Protein AF-A0AAZ3P5H6-F1 (afdb_monomer_lite)

pLDDT: mean 86.94, std 9.97, range [52.06, 97.81]

Structure (mmCIF, N/CA/C/O backbone):
data_AF-A0AAZ3P5H6-F1
#
_entry.id   AF-A0AAZ3P5H6-F1
#
loop_
_atom_site.group_PDB
_atom_site.id
_atom_site.type_symbol
_atom_site.label_atom_id
_atom_site.label_alt_id
_atom_site.label_comp_id
_atom_site.label_asym_id
_atom_site.label_entity_id
_atom_site.label_seq_id
_atom_site.pdbx_PDB_ins_code
_atom_site.Cartn_x
_atom_site.Cartn_y
_atom_site.Cartn_z
_atom_site.occupancy
_atom_site.B_iso_or_equiv
_atom_site.auth_seq_id
_atom_site.auth_comp_id
_atom_site.auth_asym_id
_atom_site.auth_atom_id
_atom_site.pdbx_PDB_model_num
ATOM 1 N N . MET A 1 1 ? -28.779 -3.023 26.273 1.00 69.50 1 MET A N 1
ATOM 2 C CA . MET A 1 1 ? -28.361 -1.625 26.002 1.00 69.50 1 MET A CA 1
ATOM 3 C C . MET A 1 1 ? -26.898 -1.540 25.544 1.00 69.50 1 MET A C 1
ATOM 5 O O . MET A 1 1 ? -26.676 -1.147 24.409 1.00 69.50 1 MET A O 1
ATOM 9 N N . ILE A 1 2 ? -25.929 -2.012 26.345 1.00 78.75 2 ILE A N 1
ATOM 10 C CA . ILE A 1 2 ? -24.472 -1.970 26.057 1.00 78.75 2 ILE A CA 1
ATOM 11 C C . ILE A 1 2 ? -24.095 -2.560 24.685 1.00 78.75 2 ILE A C 1
ATOM 13 O O . ILE A 1 2 ? -23.445 -1.906 23.873 1.00 78.75 2 ILE A O 1
ATOM 17 N N . THR A 1 3 ? -24.524 -3.792 24.402 1.00 79.69 3 THR A N 1
ATOM 18 C CA . THR A 1 3 ? -24.212 -4.507 23.150 1.00 79.69 3 THR A CA 1
ATOM 19 C C . THR A 1 3 ? -24.807 -3.825 21.925 1.00 79.69 3 THR A C 1
ATOM 21 O O . THR A 1 3 ? -24.159 -3.746 20.886 1.00 79.69 3 THR A O 1
ATOM 24 N N . ARG A 1 4 ? -26.020 -3.272 22.056 1.00 82.75 4 ARG A N 1
ATOM 25 C CA . ARG A 1 4 ? -26.697 -2.518 20.994 1.00 82.75 4 ARG A CA 1
ATOM 26 C C . ARG A 1 4 ? -25.933 -1.238 20.657 1.00 82.75 4 ARG A C 1
ATOM 28 O O . ARG A 1 4 ? -25.750 -0.948 19.478 1.00 82.75 4 ARG A O 1
ATOM 35 N N . THR A 1 5 ? -25.454 -0.511 21.668 1.00 83.44 5 THR A N 1
ATOM 36 C CA . THR A 1 5 ? -24.640 0.703 21.484 1.00 83.44 5 THR A CA 1
ATOM 37 C C . THR A 1 5 ? -23.324 0.381 20.785 1.00 83.44 5 THR A C 1
ATOM 39 O O . THR A 1 5 ? -23.019 0.984 19.761 1.00 83.44 5 THR A O 1
ATOM 42 N N . VAL A 1 6 ? -22.599 -0.638 21.256 1.00 84.06 6 VAL A N 1
ATOM 43 C CA . VAL A 1 6 ? -21.325 -1.065 20.652 1.00 84.06 6 VAL A CA 1
ATOM 44 C C . VAL A 1 6 ? -21.513 -1.648 19.248 1.00 84.06 6 VAL A C 1
ATOM 46 O O . VAL A 1 6 ? -20.676 -1.445 18.373 1.00 84.06 6 VAL A O 1
ATOM 49 N N . SER A 1 7 ? -22.625 -2.338 18.989 1.00 82.75 7 SER A N 1
ATOM 50 C CA . SER A 1 7 ? -22.943 -2.804 17.640 1.00 82.75 7 SER A CA 1
ATOM 51 C C . SER A 1 7 ? -23.225 -1.631 16.701 1.00 82.75 7 SER A C 1
ATOM 53 O O . SER A 1 7 ? -22.746 -1.646 15.573 1.00 82.75 7 SER A O 1
ATOM 55 N N . LYS A 1 8 ? -23.933 -0.580 17.134 1.00 84.94 8 LYS A N 1
ATOM 56 C CA . LYS A 1 8 ? -24.157 0.616 16.302 1.00 84.94 8 LYS A CA 1
ATOM 57 C C . LYS A 1 8 ? -22.868 1.414 16.085 1.00 84.94 8 LYS A C 1
ATOM 59 O O . LYS A 1 8 ? -22.542 1.741 14.947 1.00 84.94 8 LYS A O 1
ATOM 64 N N . ASN A 1 9 ? -22.116 1.674 17.153 1.00 85.62 9 ASN A N 1
ATOM 65 C CA . ASN A 1 9 ? -20.843 2.380 17.111 1.00 85.62 9 ASN A CA 1
ATOM 66 C C . ASN A 1 9 ? -19.735 1.537 17.774 1.00 85.62 9 ASN A C 1
ATOM 68 O O . ASN A 1 9 ? -19.530 1.600 18.986 1.00 85.62 9 ASN A O 1
ATOM 72 N N . PRO A 1 10 ? -18.954 0.770 16.997 1.00 87.06 10 PRO A N 1
ATOM 73 C CA . PRO A 1 10 ? -17.918 -0.102 17.552 1.00 87.06 10 PRO A CA 1
ATOM 74 C C . PRO A 1 10 ? -16.723 0.661 18.129 1.00 87.06 10 PRO A C 1
ATOM 76 O O . PRO A 1 10 ? -15.824 0.035 18.687 1.00 87.06 10 PRO A O 1
ATOM 79 N N . ARG A 1 11 ? -16.676 1.991 17.986 1.00 87.56 11 ARG A N 1
ATOM 80 C CA . ARG A 1 11 ? -15.601 2.850 18.504 1.00 87.56 11 ARG A CA 1
ATOM 81 C C . ARG A 1 11 ? -15.895 3.382 19.905 1.00 87.56 11 ARG A C 1
ATOM 83 O O . ARG A 1 11 ? -15.012 4.009 20.482 1.00 87.56 11 ARG A O 1
ATOM 90 N N . THR A 1 12 ? -17.089 3.121 20.441 1.00 86.75 12 THR A N 1
ATOM 91 C CA . THR A 1 12 ? -17.484 3.615 21.760 1.00 86.75 12 THR A CA 1
ATOM 92 C C . THR A 1 12 ? -16.529 3.115 22.842 1.00 86.75 12 THR A C 1
ATOM 94 O O . THR A 1 12 ? -16.204 1.920 22.929 1.00 86.75 12 THR A O 1
ATOM 97 N N . THR A 1 13 ? -16.048 4.039 23.668 1.00 86.25 13 THR A N 1
ATOM 98 C CA . THR A 1 13 ? -15.114 3.722 24.749 1.00 86.25 13 THR A CA 1
ATOM 99 C C . THR A 1 13 ? -15.842 3.124 25.953 1.00 86.25 13 THR A C 1
ATOM 101 O O . THR A 1 13 ? -17.053 3.253 26.115 1.00 86.25 13 THR A O 1
ATOM 104 N N . ARG A 1 14 ? -15.102 2.450 26.844 1.00 87.62 14 ARG A N 1
ATOM 105 C CA . ARG A 1 14 ? -15.697 1.958 28.100 1.00 87.62 14 ARG A CA 1
ATOM 106 C C . ARG A 1 14 ? -16.227 3.108 28.955 1.00 87.62 14 ARG A C 1
ATOM 108 O O . ARG A 1 14 ? -17.265 2.938 29.574 1.00 87.62 14 ARG A O 1
ATOM 115 N N . GLY A 1 15 ? -15.519 4.240 28.978 1.00 86.31 15 GLY A N 1
ATOM 116 C CA . GLY A 1 15 ? -15.923 5.426 29.734 1.00 86.31 15 GLY A CA 1
ATOM 117 C C . GLY A 1 15 ? -17.226 6.024 29.213 1.00 86.31 15 GLY A C 1
ATOM 118 O O . GLY A 1 15 ? -18.122 6.287 30.002 1.00 86.31 15 GLY A O 1
ATOM 119 N N . GLU A 1 16 ? -17.378 6.130 27.890 1.00 87.56 16 GLU A N 1
ATOM 120 C CA . GLU A 1 16 ? -18.643 6.550 27.267 1.00 87.56 16 GLU A CA 1
ATOM 121 C C . GLU A 1 16 ? -19.804 5.640 27.678 1.00 87.56 16 GLU A C 1
ATOM 123 O O . GLU A 1 16 ? -20.834 6.133 28.120 1.00 87.56 16 GLU A O 1
ATOM 128 N N . LEU A 1 17 ? -19.615 4.315 27.644 1.00 88.44 17 LEU A N 1
ATOM 129 C CA . LEU A 1 17 ? -20.662 3.375 28.057 1.00 88.44 17 LEU A CA 1
ATOM 130 C C . LEU A 1 17 ? -21.006 3.478 29.554 1.00 88.44 17 LEU A C 1
ATOM 132 O O . LEU A 1 17 ? -22.170 3.309 29.908 1.00 88.44 17 LEU A O 1
ATOM 136 N N . VAL A 1 18 ? -20.022 3.732 30.430 1.00 90.19 18 VAL A N 1
ATOM 137 C CA . VAL A 1 18 ? -20.278 3.990 31.862 1.00 90.19 18 VAL A CA 1
ATOM 138 C C . VAL A 1 18 ? -21.119 5.255 32.016 1.00 90.19 18 VAL A C 1
ATOM 140 O O . VAL A 1 18 ? -22.140 5.225 32.698 1.00 90.19 18 VAL A O 1
ATOM 143 N N . ASN A 1 19 ? -20.719 6.338 31.351 1.00 89.69 19 ASN A N 1
ATOM 144 C CA . ASN A 1 19 ? -21.386 7.633 31.446 1.00 89.69 19 ASN A CA 1
ATOM 145 C C . ASN A 1 19 ? -22.820 7.582 30.898 1.00 89.69 19 ASN A C 1
ATOM 147 O O . ASN A 1 19 ? -23.730 8.126 31.518 1.00 89.69 19 ASN A O 1
ATOM 151 N N . ASP A 1 20 ? -23.038 6.900 29.772 1.00 88.19 20 ASP A N 1
ATOM 152 C CA . ASP A 1 20 ? -24.365 6.737 29.169 1.00 88.19 20 ASP A CA 1
ATOM 153 C C . ASP A 1 20 ? -25.312 5.957 30.088 1.00 88.19 20 ASP A C 1
ATOM 155 O O . ASP A 1 20 ? -26.473 6.331 30.252 1.00 88.19 20 ASP A O 1
ATOM 159 N N . LEU A 1 21 ? -24.817 4.893 30.728 1.00 88.69 21 LEU A N 1
ATOM 160 C CA . LEU A 1 21 ? -25.607 4.114 31.682 1.00 88.69 21 LEU A CA 1
ATOM 161 C C . LEU A 1 21 ? -25.893 4.900 32.957 1.00 88.69 21 LEU A C 1
ATOM 163 O O . LEU A 1 21 ? -27.019 4.857 33.450 1.00 88.69 21 LEU A O 1
ATOM 167 N N . GLN A 1 22 ? -24.915 5.661 33.450 1.00 91.06 22 GLN A N 1
ATOM 168 C CA . GLN A 1 22 ? -25.097 6.511 34.621 1.00 91.06 22 GLN A CA 1
ATOM 169 C C . GLN A 1 22 ? -26.157 7.591 34.368 1.00 91.06 22 GLN A C 1
ATOM 171 O O . GLN A 1 22 ? -27.003 7.816 35.229 1.00 91.06 22 GLN A O 1
ATOM 176 N N . ARG A 1 23 ? -26.173 8.204 33.176 1.00 89.69 23 ARG A N 1
ATOM 177 C CA . ARG A 1 23 ? -27.232 9.142 32.755 1.00 89.69 23 ARG A CA 1
ATOM 178 C C . ARG A 1 23 ? -28.611 8.489 32.682 1.00 89.69 23 ARG A C 1
ATOM 180 O O . ARG A 1 23 ? -29.601 9.142 32.975 1.00 89.69 23 ARG A O 1
ATOM 187 N N . ALA A 1 24 ? -28.671 7.207 32.331 1.00 88.69 24 ALA A N 1
ATOM 188 C CA . ALA A 1 24 ? -29.897 6.411 32.349 1.00 88.69 24 ALA A CA 1
ATOM 189 C C . ALA A 1 24 ? -30.264 5.878 33.754 1.00 88.69 24 ALA A C 1
ATOM 191 O O . ALA A 1 24 ? -31.108 4.993 33.868 1.00 88.69 24 ALA A O 1
ATOM 192 N N . GLY A 1 25 ? -29.609 6.360 34.818 1.00 90.62 25 GLY A N 1
ATOM 193 C CA . GLY A 1 25 ? -29.875 5.966 36.206 1.00 90.62 25 GLY A CA 1
ATOM 194 C C . GLY A 1 25 ? -29.208 4.658 36.646 1.00 90.62 25 GLY A C 1
ATOM 195 O O . GLY A 1 25 ? -29.414 4.213 37.770 1.00 90.62 25 GLY A O 1
ATOM 196 N N . THR A 1 26 ? -28.388 4.030 35.798 1.00 89.88 26 THR A N 1
ATOM 197 C CA . THR A 1 26 ? -27.713 2.759 36.104 1.00 89.88 26 THR A CA 1
ATOM 198 C C . THR A 1 26 ? -26.217 2.971 36.333 1.00 89.88 26 THR A C 1
ATOM 200 O O . THR A 1 26 ? -25.447 3.187 35.397 1.00 89.88 26 THR A O 1
ATOM 203 N N . LYS A 1 27 ? -25.757 2.848 37.580 1.00 90.31 27 LYS A N 1
ATOM 204 C CA . LYS A 1 27 ? -24.328 2.952 37.905 1.00 90.31 27 LYS A CA 1
ATOM 205 C C . LYS A 1 27 ? -23.625 1.618 37.647 1.00 90.31 27 LYS A C 1
ATOM 207 O O . LYS A 1 27 ? -23.928 0.616 38.286 1.00 90.31 27 LYS A O 1
ATOM 212 N N . VAL A 1 28 ? -22.662 1.602 36.727 1.00 90.06 28 VAL A N 1
ATOM 213 C CA . VAL A 1 28 ? -21.854 0.410 36.419 1.00 90.06 28 VAL A CA 1
ATOM 214 C C . VAL A 1 28 ? -20.364 0.725 36.416 1.00 90.06 28 VAL A C 1
ATOM 216 O O . VAL A 1 28 ? -19.947 1.860 36.208 1.00 90.06 28 VAL A O 1
ATOM 219 N N . THR A 1 29 ? -19.545 -0.307 36.597 1.00 90.00 29 THR A N 1
ATOM 220 C CA . THR A 1 29 ? -18.082 -0.205 36.557 1.00 90.00 29 THR A CA 1
ATOM 221 C C . THR A 1 29 ? -17.517 -0.663 35.208 1.00 90.00 29 THR A C 1
ATOM 223 O O . THR A 1 29 ? -18.122 -1.460 34.483 1.00 90.00 29 THR A O 1
ATOM 226 N N . THR A 1 30 ? -16.310 -0.211 34.862 1.00 87.81 30 THR A N 1
ATOM 227 C CA . THR A 1 30 ? -15.636 -0.617 33.614 1.00 87.81 30 THR A CA 1
ATOM 228 C C . THR A 1 30 ? -15.364 -2.131 33.497 1.00 87.81 30 THR A C 1
ATOM 230 O O . THR A 1 30 ? -15.459 -2.644 32.367 1.00 87.81 30 THR A O 1
ATOM 233 N N . PRO A 1 31 ? -15.094 -2.900 34.582 1.00 90.50 31 PRO A N 1
ATOM 234 C CA . PRO A 1 31 ? -15.016 -4.359 34.508 1.00 90.50 31 PRO A CA 1
ATOM 235 C C . PRO A 1 31 ? -16.360 -4.995 34.147 1.00 90.50 31 PRO A C 1
ATOM 237 O O . PRO A 1 31 ? -16.394 -5.891 33.307 1.00 90.50 31 PRO A O 1
ATOM 240 N N . THR A 1 32 ? -17.471 -4.484 34.688 1.00 89.50 3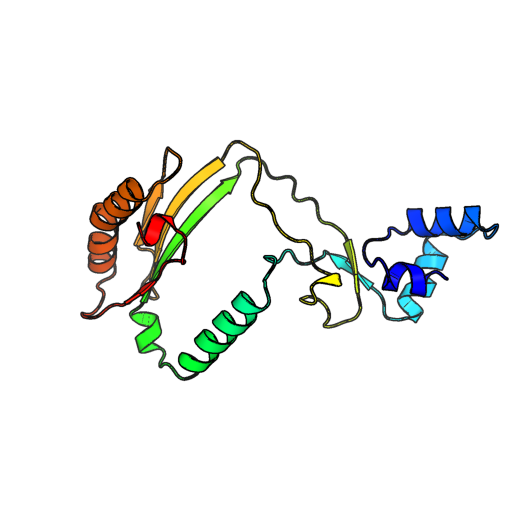2 THR A N 1
ATOM 241 C CA . THR A 1 32 ? -18.828 -4.980 34.393 1.00 89.50 32 THR A CA 1
ATOM 242 C C . THR A 1 32 ? -19.149 -4.861 32.904 1.00 89.50 32 THR A C 1
ATOM 244 O O . THR A 1 32 ? -19.602 -5.820 32.272 1.00 89.50 32 THR A O 1
ATOM 247 N N . ILE A 1 33 ? -18.816 -3.716 32.301 1.00 88.81 33 ILE A N 1
ATOM 248 C CA . ILE A 1 33 ? -18.958 -3.498 30.854 1.00 88.81 33 ILE A CA 1
ATOM 249 C C . ILE A 1 33 ? -18.066 -4.461 30.065 1.00 88.81 33 ILE A C 1
ATOM 251 O O . ILE A 1 33 ? -18.516 -5.080 29.101 1.00 88.81 33 ILE A O 1
ATOM 255 N N . SER A 1 34 ? -16.811 -4.629 30.486 1.00 86.75 34 SER A N 1
ATOM 256 C CA . SER A 1 34 ? -15.864 -5.523 29.809 1.00 86.75 34 SER A CA 1
ATOM 257 C C . SER A 1 34 ? -16.315 -6.983 29.856 1.00 86.75 34 SER A C 1
ATOM 259 O O . SER A 1 34 ? -16.248 -7.671 28.839 1.00 86.75 34 SER A O 1
ATOM 261 N N . ASN A 1 35 ? -16.814 -7.443 31.001 1.00 89.75 35 ASN A N 1
ATOM 262 C CA . ASN A 1 35 ? -17.335 -8.794 31.178 1.00 89.75 35 ASN A CA 1
ATOM 263 C C . ASN A 1 35 ? -18.594 -9.012 30.333 1.00 89.75 35 ASN A C 1
ATOM 265 O O . ASN A 1 35 ? -18.696 -10.024 29.644 1.00 89.75 35 ASN A O 1
ATOM 269 N N . THR A 1 36 ? -19.499 -8.031 30.298 1.00 90.44 36 THR A N 1
ATOM 270 C CA . THR A 1 36 ? -20.711 -8.082 29.464 1.00 90.44 36 THR A CA 1
ATOM 271 C C . THR A 1 36 ? -20.374 -8.191 27.975 1.00 90.44 36 THR A C 1
ATOM 273 O O . THR A 1 36 ? -20.964 -9.000 27.265 1.00 90.44 36 THR A O 1
ATOM 276 N N . LEU A 1 37 ? -19.388 -7.426 27.495 1.00 89.00 37 LEU A N 1
ATOM 277 C CA . LEU A 1 37 ? -18.947 -7.480 26.097 1.00 89.00 37 LEU A CA 1
ATOM 278 C C . LEU A 1 37 ? -18.215 -8.789 25.765 1.00 89.00 37 LEU A C 1
ATOM 280 O O . LEU A 1 37 ? -18.444 -9.364 24.702 1.00 89.00 37 LEU A O 1
ATOM 284 N N . ARG A 1 38 ? -17.389 -9.311 26.682 1.00 88.06 38 ARG A N 1
ATOM 285 C CA . ARG A 1 38 ? -16.706 -10.606 26.506 1.00 88.06 38 ARG A CA 1
ATOM 286 C C . ARG A 1 38 ? -17.680 -11.779 26.439 1.00 88.06 38 ARG A C 1
ATOM 288 O O . ARG A 1 38 ? -17.474 -12.654 25.604 1.00 88.06 38 ARG A O 1
ATOM 295 N N . ARG A 1 39 ? -18.750 -11.769 27.247 1.00 90.06 39 ARG A N 1
ATOM 296 C CA . ARG A 1 39 ? -19.843 -12.764 27.177 1.00 90.06 39 ARG A CA 1
ATOM 297 C C . ARG A 1 39 ? -20.512 -12.814 25.799 1.00 90.06 39 ARG A C 1
ATOM 299 O O . ARG A 1 39 ? -21.135 -13.805 25.460 1.00 90.06 39 ARG A O 1
ATOM 306 N N . GLN A 1 40 ? -20.358 -11.756 25.008 1.00 87.31 40 GLN A N 1
ATOM 307 C CA . GLN A 1 40 ? -20.905 -11.611 23.659 1.00 87.31 40 GLN A CA 1
ATOM 308 C C . GLN A 1 40 ? -19.817 -11.746 22.582 1.00 87.31 40 GLN A C 1
ATOM 310 O O . GLN A 1 40 ? -19.994 -11.313 21.448 1.00 87.31 40 GLN A O 1
ATOM 315 N N . VAL A 1 41 ? -18.655 -12.310 22.940 1.00 88.56 41 VAL A N 1
ATOM 316 C CA . VAL A 1 41 ? -17.513 -12.564 22.041 1.00 88.56 41 VAL A CA 1
ATOM 317 C C . VAL A 1 41 ? -16.922 -11.279 21.425 1.00 88.56 41 VAL A C 1
ATOM 319 O O . VAL A 1 41 ? -16.119 -11.320 20.490 1.00 88.56 41 VAL A O 1
ATOM 322 N N . LEU A 1 42 ? -17.250 -10.106 21.978 1.00 86.88 42 LEU A N 1
ATOM 323 C CA . LEU A 1 42 ? -16.697 -8.830 21.537 1.00 86.88 42 LEU A CA 1
ATOM 324 C C . LEU A 1 42 ? -15.374 -8.555 22.246 1.00 86.88 42 LEU A C 1
ATOM 326 O O . LEU A 1 42 ? -15.288 -8.496 23.477 1.00 86.88 42 LEU A O 1
ATOM 330 N N . LYS A 1 43 ? -14.327 -8.328 21.452 1.00 87.44 43 LYS A N 1
ATOM 331 C CA . LYS A 1 43 ? -13.001 -7.949 21.943 1.00 87.44 43 LYS A CA 1
ATOM 332 C C . LYS A 1 43 ? -12.649 -6.552 21.461 1.00 87.44 43 LYS A C 1
ATOM 334 O O . LYS A 1 43 ? -12.916 -6.181 20.321 1.00 87.44 43 LYS A O 1
ATOM 339 N N . SER A 1 44 ? -12.036 -5.775 22.351 1.00 87.25 44 SER A N 1
ATOM 340 C CA . SER A 1 44 ? -11.471 -4.479 21.992 1.00 87.25 44 SER A CA 1
ATOM 341 C C . SER A 1 44 ? -10.125 -4.709 21.308 1.00 87.25 44 SER A C 1
ATOM 343 O O . SER A 1 44 ? -9.175 -5.152 21.954 1.00 87.25 44 SER A O 1
ATOM 345 N N . CYS A 1 45 ? -10.031 -4.388 20.026 1.00 87.19 45 CYS A N 1
ATOM 346 C CA . CYS A 1 45 ? -8.851 -4.584 19.187 1.00 87.19 45 CYS A CA 1
ATOM 347 C C . CYS A 1 45 ? -8.418 -3.257 18.560 1.00 87.19 45 CYS A C 1
ATOM 349 O O . CYS A 1 45 ? -9.234 -2.351 18.398 1.00 87.19 45 CYS A O 1
ATOM 351 N N . SER A 1 46 ? -7.150 -3.140 18.174 1.00 84.88 46 SER A N 1
ATOM 352 C CA . SER A 1 46 ? -6.709 -2.038 17.315 1.00 84.88 46 SER A CA 1
ATOM 353 C C . SER A 1 46 ? -7.417 -2.139 15.965 1.00 84.88 46 SER A C 1
ATOM 355 O O . SER A 1 46 ? -7.460 -3.213 15.362 1.00 84.88 46 SER A O 1
ATOM 357 N N . ALA A 1 47 ? -8.010 -1.039 15.510 1.00 83.19 47 ALA A N 1
ATOM 358 C CA . ALA A 1 47 ? -8.670 -1.002 14.214 1.00 83.19 47 ALA A CA 1
ATOM 359 C C . ALA A 1 47 ? -7.630 -0.996 13.090 1.00 83.19 47 ALA A C 1
ATOM 361 O O . ALA A 1 47 ? -6.679 -0.208 13.130 1.00 83.19 47 ALA A O 1
ATOM 362 N N . ARG A 1 48 ? -7.825 -1.844 12.071 1.00 81.06 48 ARG A N 1
ATOM 363 C CA . ARG A 1 48 ? -6.972 -1.823 10.878 1.00 81.06 48 ARG A CA 1
ATOM 364 C C . ARG A 1 48 ? -7.201 -0.522 10.116 1.00 81.06 48 ARG A C 1
ATOM 366 O O . ARG A 1 48 ? -8.324 -0.033 9.994 1.00 81.06 48 ARG A O 1
ATOM 373 N N . ARG A 1 49 ? -6.113 0.053 9.627 1.00 75.19 49 ARG A N 1
ATOM 374 C CA . ARG A 1 49 ? -6.132 1.218 8.750 1.00 75.19 49 ARG A CA 1
ATOM 375 C C . ARG A 1 49 ? -6.235 0.717 7.318 1.00 75.19 49 ARG A C 1
ATOM 377 O O . ARG A 1 49 ? -5.367 -0.035 6.891 1.00 75.19 49 ARG A O 1
ATOM 384 N N . VAL A 1 50 ? -7.301 1.083 6.616 1.00 78.62 50 VAL A N 1
ATOM 385 C CA . VAL A 1 50 ? -7.537 0.639 5.234 1.00 78.62 50 VAL A CA 1
ATOM 386 C C . VAL A 1 50 ? -7.922 1.835 4.366 1.00 78.62 50 VAL A C 1
ATOM 388 O O . VAL A 1 50 ? -8.561 2.767 4.872 1.00 78.62 50 VAL A O 1
ATOM 391 N N . PRO A 1 51 ? -7.549 1.841 3.075 1.00 77.69 51 PRO A N 1
ATOM 392 C CA . PRO A 1 51 ? -8.069 2.825 2.140 1.00 77.69 51 PRO A CA 1
ATOM 393 C C . PRO A 1 51 ? -9.586 2.669 2.026 1.00 77.69 51 PRO A C 1
ATOM 395 O O . PRO A 1 51 ? -10.117 1.557 2.025 1.00 77.69 51 PRO A O 1
ATOM 398 N N . LEU A 1 52 ? -10.295 3.792 1.938 1.00 79.19 52 LEU A N 1
ATOM 399 C CA . LEU A 1 52 ? -11.729 3.766 1.689 1.00 79.19 52 LEU A CA 1
ATOM 400 C C . LEU A 1 52 ? -11.959 3.405 0.216 1.00 79.19 52 LEU A C 1
ATOM 402 O O . LEU A 1 52 ? -11.602 4.172 -0.677 1.00 79.19 52 LEU A O 1
ATOM 406 N N . LEU A 1 53 ? -12.530 2.228 -0.038 1.00 82.56 53 LEU A N 1
ATOM 407 C CA . LEU A 1 53 ? -12.794 1.738 -1.389 1.00 82.56 53 LEU A CA 1
ATOM 408 C C . LEU A 1 53 ? -14.245 2.017 -1.784 1.00 82.56 53 LEU A C 1
ATOM 410 O O . LEU A 1 53 ? -15.171 1.684 -1.047 1.00 82.56 53 LEU A O 1
ATOM 414 N N . LYS A 1 54 ? -14.437 2.605 -2.968 1.00 87.62 54 LYS A N 1
ATOM 415 C CA . LYS A 1 54 ? -15.749 2.684 -3.619 1.00 87.62 54 LYS A CA 1
ATOM 416 C C . LYS A 1 54 ? -16.101 1.312 -4.221 1.00 87.62 54 LYS A C 1
ATOM 418 O O . LYS A 1 54 ? -15.176 0.572 -4.563 1.00 87.62 54 LYS A O 1
ATOM 423 N N . PRO A 1 55 ? -17.390 0.982 -4.430 1.00 90.44 55 PRO A N 1
ATOM 424 C CA . PRO A 1 55 ? -17.791 -0.277 -5.069 1.00 90.44 55 PRO A CA 1
ATOM 425 C C . PRO A 1 55 ? -17.087 -0.539 -6.409 1.00 90.44 55 PRO A C 1
ATOM 427 O O . PRO A 1 55 ? -16.609 -1.645 -6.641 1.00 90.44 55 PRO A O 1
ATOM 430 N N . VAL A 1 56 ? -16.909 0.504 -7.228 1.00 91.94 56 VAL A N 1
ATOM 431 C CA . VAL A 1 56 ? -16.158 0.425 -8.493 1.00 91.94 56 VAL A CA 1
ATOM 432 C C . VAL A 1 56 ? -14.699 -0.010 -8.293 1.00 91.94 56 VAL A C 1
ATOM 434 O O . VAL A 1 56 ? -14.197 -0.840 -9.042 1.00 91.94 56 VAL A O 1
ATOM 437 N N . HIS A 1 57 ? -14.025 0.457 -7.233 1.00 89.88 57 HIS A N 1
ATOM 438 C CA . HIS A 1 57 ? -12.655 0.027 -6.923 1.00 89.88 57 HIS A CA 1
ATOM 439 C C . HIS A 1 57 ? -12.616 -1.443 -6.493 1.00 89.88 57 HIS A C 1
ATOM 441 O O . HIS A 1 57 ? -11.663 -2.149 -6.808 1.00 89.88 57 HIS A O 1
ATOM 447 N N . VAL A 1 58 ? -13.634 -1.914 -5.763 1.00 90.38 58 VAL A N 1
ATOM 448 C CA . VAL A 1 58 ? -13.731 -3.324 -5.351 1.00 90.38 58 VAL A CA 1
ATOM 449 C C . VAL A 1 58 ? -13.895 -4.222 -6.575 1.00 90.38 58 VAL A C 1
ATOM 451 O O . VAL A 1 58 ? -13.178 -5.212 -6.696 1.00 90.38 58 VAL A O 1
ATOM 454 N N . GLN A 1 59 ? -14.779 -3.849 -7.503 1.00 94.62 59 GLN A N 1
ATOM 455 C CA . GLN A 1 59 ? -14.987 -4.581 -8.753 1.00 94.62 59 GLN A CA 1
ATOM 456 C C . GLN A 1 59 ? -13.725 -4.605 -9.621 1.00 94.62 59 GLN A C 1
ATOM 458 O O . GLN A 1 59 ? -13.320 -5.679 -10.058 1.00 94.62 59 GLN A O 1
ATOM 463 N 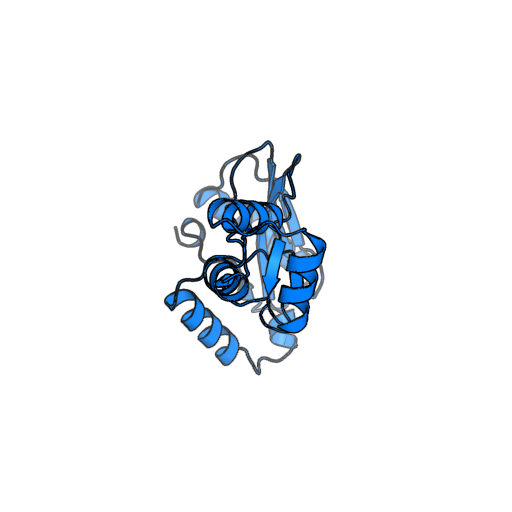N . ALA A 1 60 ? -13.061 -3.460 -9.808 1.00 93.69 60 ALA A N 1
ATOM 464 C CA . ALA A 1 60 ? -11.822 -3.377 -10.583 1.00 93.69 60 ALA A CA 1
ATOM 465 C C . ALA A 1 60 ? -10.704 -4.249 -9.986 1.00 93.69 60 ALA A C 1
ATOM 467 O O . ALA A 1 60 ? -10.052 -5.000 -10.706 1.00 93.69 60 ALA A O 1
ATOM 468 N N . ARG A 1 61 ? -10.530 -4.222 -8.656 1.00 93.38 61 ARG A N 1
ATOM 469 C CA . ARG A 1 61 ? -9.549 -5.073 -7.962 1.00 93.38 61 ARG A CA 1
ATOM 470 C C . ARG A 1 61 ? -9.871 -6.559 -8.097 1.00 93.38 61 ARG A C 1
ATOM 472 O O . ARG A 1 61 ? -8.956 -7.353 -8.270 1.00 93.38 61 ARG A O 1
ATOM 479 N N . LEU A 1 62 ? -11.149 -6.935 -8.004 1.00 95.44 62 LEU A N 1
ATOM 480 C CA . LEU A 1 62 ? -11.573 -8.326 -8.166 1.00 95.44 62 LEU A CA 1
ATOM 481 C C . LEU A 1 62 ? -11.360 -8.816 -9.601 1.00 95.44 62 LEU A C 1
ATOM 483 O O . LEU A 1 62 ? -10.939 -9.951 -9.788 1.00 95.44 62 LEU A O 1
ATOM 487 N N . LYS A 1 63 ? -11.635 -7.966 -10.597 1.00 96.88 63 LYS A N 1
ATOM 488 C CA . LYS A 1 63 ? -11.368 -8.259 -12.007 1.00 96.88 63 LYS A CA 1
ATOM 489 C C . LYS A 1 63 ? -9.873 -8.500 -12.234 1.00 96.88 63 LYS A C 1
ATOM 491 O O . LYS A 1 63 ? -9.519 -9.593 -12.656 1.00 96.88 63 LYS A O 1
ATOM 496 N N . PHE A 1 64 ? -9.022 -7.558 -11.821 1.00 95.12 64 PHE A N 1
ATOM 497 C CA . PHE A 1 64 ? -7.565 -7.687 -11.926 1.00 95.12 64 PHE A CA 1
ATOM 498 C C . PHE A 1 64 ? -7.045 -8.974 -11.267 1.00 95.12 64 PHE A C 1
ATOM 500 O O . PHE A 1 64 ? -6.298 -9.729 -11.880 1.00 95.12 64 PHE A O 1
ATOM 507 N N . ALA A 1 65 ? -7.491 -9.262 -10.037 1.00 96.06 65 ALA A N 1
ATOM 508 C CA . ALA A 1 65 ? -7.064 -10.452 -9.303 1.00 96.06 65 ALA A CA 1
ATOM 509 C C . ALA A 1 65 ? -7.511 -11.767 -9.958 1.00 96.06 65 ALA A C 1
ATOM 511 O O . ALA A 1 65 ? -6.834 -12.771 -9.796 1.00 96.06 65 ALA A O 1
ATOM 512 N N . ARG A 1 66 ? -8.652 -11.780 -10.659 1.00 97.06 66 ARG A N 1
ATOM 513 C CA . ARG A 1 66 ? -9.116 -12.953 -11.413 1.00 97.06 66 ARG A CA 1
ATOM 514 C C . ARG A 1 66 ? -8.333 -13.142 -12.704 1.00 97.06 66 ARG A C 1
ATOM 516 O O . ARG A 1 66 ? -8.017 -14.276 -13.032 1.00 97.06 66 ARG A O 1
ATOM 523 N N . GLU A 1 67 ? -8.048 -12.049 -13.408 1.00 96.62 67 GLU A N 1
ATOM 524 C CA . GLU A 1 67 ? -7.291 -12.066 -14.664 1.00 96.62 67 GLU A CA 1
ATOM 525 C C . GLU A 1 67 ? -5.875 -12.606 -14.459 1.00 96.62 67 GLU A C 1
ATOM 527 O O . GLU A 1 67 ? -5.441 -13.422 -15.256 1.00 96.62 67 GLU A O 1
ATOM 532 N N . HIS A 1 68 ? -5.223 -12.238 -13.353 1.00 94.94 68 HIS A N 1
ATOM 533 C CA . HIS A 1 68 ? -3.832 -12.606 -13.070 1.00 94.94 68 HIS A CA 1
ATOM 534 C C . HIS A 1 68 ? -3.709 -13.758 -12.049 1.00 94.94 68 HIS A C 1
ATOM 536 O O . HIS A 1 68 ? -2.659 -13.962 -11.444 1.00 94.94 68 HIS A O 1
ATOM 542 N N . LEU A 1 69 ? -4.801 -14.491 -11.771 1.00 95.38 69 LEU A N 1
ATOM 543 C CA . LEU A 1 69 ? -4.828 -15.525 -10.720 1.00 95.38 69 LEU A CA 1
ATOM 544 C C . LEU A 1 69 ? -3.914 -16.714 -11.038 1.00 95.38 69 LEU A C 1
ATOM 546 O O . LEU A 1 69 ? -3.384 -17.347 -10.127 1.00 95.38 69 LEU A O 1
ATOM 550 N N . TYR A 1 70 ? -3.790 -17.030 -12.324 1.00 96.00 70 TYR A N 1
ATOM 551 C CA . TYR A 1 70 ? -3.052 -18.184 -12.832 1.00 96.00 70 TYR A CA 1
ATOM 552 C C . TYR A 1 70 ? -1.777 -17.776 -13.572 1.00 96.00 70 TYR A C 1
ATOM 554 O O . TYR A 1 70 ? -1.169 -18.619 -14.231 1.00 96.00 70 TYR A O 1
ATOM 562 N N . ASP A 1 71 ? -1.382 -16.506 -13.461 1.00 94.56 71 ASP A N 1
ATOM 563 C CA . ASP A 1 71 ? -0.163 -16.019 -14.087 1.00 94.56 71 ASP A CA 1
ATOM 564 C C . ASP A 1 71 ? 1.048 -16.725 -13.469 1.00 94.56 71 ASP A C 1
ATOM 566 O O . ASP A 1 71 ? 1.158 -16.809 -12.235 1.00 94.56 71 ASP A O 1
ATOM 570 N N . PRO A 1 72 ? 1.959 -17.249 -14.303 1.00 95.25 72 PRO A N 1
ATOM 571 C CA . PRO A 1 72 ? 3.148 -17.930 -13.832 1.00 95.25 72 PRO A CA 1
ATOM 572 C C . PRO A 1 72 ? 4.083 -16.967 -13.090 1.00 95.25 72 PRO A C 1
ATOM 574 O O . PRO A 1 72 ? 4.120 -15.763 -13.340 1.00 95.25 72 PRO A O 1
ATOM 577 N N . GLU A 1 73 ? 4.905 -17.506 -12.189 1.00 93.38 73 GLU A N 1
ATOM 578 C CA . GLU A 1 73 ? 5.869 -16.718 -11.407 1.00 93.38 73 GLU A CA 1
ATOM 579 C C . GLU A 1 73 ? 6.816 -15.899 -12.298 1.00 93.38 73 GLU A C 1
ATOM 581 O O . GLU A 1 73 ? 7.152 -14.761 -11.976 1.00 93.38 73 GLU A O 1
ATOM 586 N N . GLN A 1 74 ? 7.176 -16.437 -13.466 1.00 92.25 74 GLN A N 1
ATOM 587 C CA . GLN A 1 74 ? 8.052 -15.776 -14.431 1.00 92.25 74 GLN A CA 1
ATOM 588 C C . GLN A 1 74 ? 7.477 -14.457 -14.965 1.00 92.25 74 GLN A C 1
ATOM 590 O O . GLN A 1 74 ? 8.255 -13.555 -15.294 1.00 92.25 74 GLN A O 1
ATOM 595 N N . ASP A 1 75 ? 6.150 -14.323 -15.029 1.00 92.94 75 ASP A N 1
ATOM 596 C CA . ASP A 1 75 ? 5.510 -13.080 -15.456 1.00 92.94 75 ASP A CA 1
ATOM 597 C C . ASP A 1 75 ? 5.707 -12.010 -14.382 1.00 92.94 75 ASP A C 1
ATOM 599 O O . ASP A 1 75 ? 6.158 -10.904 -14.686 1.00 92.94 75 ASP A O 1
ATOM 603 N N . TRP A 1 76 ? 5.518 -12.373 -13.109 1.00 94.88 76 TRP A N 1
ATOM 604 C CA . TRP A 1 76 ? 5.757 -11.496 -11.959 1.00 94.88 76 TRP A CA 1
ATOM 605 C C . TRP A 1 76 ? 7.236 -11.127 -11.777 1.00 94.88 76 TRP A C 1
ATOM 607 O O . TRP A 1 76 ? 7.546 -9.994 -11.397 1.00 94.88 76 TRP A O 1
ATOM 617 N N . GLU A 1 77 ? 8.163 -12.036 -12.095 1.00 94.94 77 GLU A N 1
ATOM 618 C CA . GLU A 1 77 ? 9.605 -11.755 -12.107 1.00 94.94 77 GLU A CA 1
ATOM 619 C C . GLU A 1 77 ? 10.002 -10.706 -13.153 1.00 94.94 77 GLU A C 1
ATOM 621 O O . GLU A 1 77 ? 11.035 -10.040 -13.011 1.00 94.94 77 GLU A O 1
ATOM 626 N N . ASN A 1 78 ? 9.196 -10.561 -14.207 1.00 95.31 78 ASN A N 1
ATOM 627 C CA . ASN A 1 78 ? 9.439 -9.629 -15.298 1.00 95.31 78 ASN A CA 1
ATOM 628 C C . ASN A 1 78 ? 8.703 -8.286 -15.127 1.00 95.31 78 ASN A C 1
ATOM 630 O O . ASN A 1 78 ? 8.739 -7.452 -16.035 1.00 95.31 78 ASN A O 1
ATOM 634 N N . VAL A 1 79 ? 8.079 -8.048 -13.968 1.00 97.31 79 VAL A N 1
ATOM 635 C CA . VAL A 1 79 ? 7.446 -6.767 -13.624 1.00 97.31 79 VAL A CA 1
ATOM 636 C C . VAL A 1 79 ? 8.433 -5.850 -12.898 1.00 97.31 79 VAL A C 1
ATOM 638 O O . VAL A 1 79 ? 9.090 -6.243 -11.930 1.00 97.31 79 VAL A O 1
ATOM 641 N N . ILE A 1 80 ? 8.500 -4.593 -13.340 1.00 97.81 80 ILE A N 1
ATOM 642 C CA . ILE A 1 80 ? 9.086 -3.493 -12.571 1.00 97.81 80 ILE A CA 1
ATOM 643 C C . ILE A 1 80 ? 7.954 -2.746 -11.873 1.00 97.81 80 ILE A C 1
ATOM 645 O O . ILE A 1 80 ? 7.160 -2.057 -12.512 1.00 97.81 80 ILE A O 1
ATOM 649 N N . TRP A 1 81 ? 7.920 -2.861 -10.553 1.00 97.69 81 TRP A N 1
ATOM 650 C CA . TRP A 1 81 ? 6.995 -2.158 -9.675 1.00 97.69 81 TRP A CA 1
ATOM 651 C C . TRP A 1 81 ? 7.539 -0.774 -9.359 1.00 97.69 81 TRP A C 1
ATOM 653 O O . TRP A 1 81 ? 8.735 -0.631 -9.100 1.00 97.69 81 TRP A O 1
ATOM 663 N N . SER A 1 82 ? 6.676 0.235 -9.328 1.00 96.38 82 SER A N 1
ATOM 664 C CA . SER A 1 82 ? 7.043 1.588 -8.916 1.00 96.38 82 SER A CA 1
ATOM 665 C C . SER A 1 82 ? 5.968 2.216 -8.041 1.00 96.38 82 SER A C 1
ATOM 667 O O . SER A 1 82 ? 4.788 1.899 -8.171 1.00 96.38 82 SER A O 1
ATOM 669 N N . ASP A 1 83 ? 6.385 3.085 -7.122 1.00 94.81 83 ASP A N 1
ATOM 670 C CA . ASP A 1 83 ? 5.463 3.875 -6.305 1.00 94.81 83 ASP A CA 1
ATOM 671 C C . ASP A 1 83 ? 6.156 5.134 -5.759 1.00 94.81 83 ASP A C 1
ATOM 673 O O . ASP A 1 83 ? 7.388 5.198 -5.630 1.00 94.81 83 ASP A O 1
ATOM 677 N N . GLU A 1 84 ? 5.349 6.121 -5.367 1.00 92.25 84 GLU A N 1
ATOM 678 C CA . GLU A 1 84 ? 5.794 7.254 -4.566 1.00 92.25 84 GLU A CA 1
ATOM 679 C C . GLU A 1 84 ? 5.411 7.084 -3.094 1.00 92.25 84 GLU A C 1
ATOM 681 O O . GLU A 1 84 ? 4.240 7.031 -2.702 1.00 92.25 84 GLU A O 1
ATOM 686 N N . THR A 1 85 ? 6.410 7.139 -2.217 1.00 89.00 85 THR A N 1
ATOM 687 C CA . THR A 1 85 ? 6.183 7.117 -0.772 1.00 89.00 85 THR A CA 1
ATOM 688 C C . THR A 1 85 ? 6.483 8.456 -0.118 1.00 89.00 85 THR A C 1
ATOM 690 O O . THR A 1 85 ? 7.390 9.197 -0.498 1.00 89.00 85 THR A O 1
ATOM 693 N N . LYS A 1 86 ? 5.705 8.772 0.920 1.00 86.25 86 LYS A N 1
ATOM 694 C CA . LYS A 1 86 ? 5.894 9.954 1.760 1.00 86.25 86 LYS A CA 1
ATOM 695 C C . LYS A 1 86 ? 6.289 9.512 3.162 1.00 86.25 86 LYS A C 1
ATOM 697 O O . LYS A 1 86 ? 5.441 9.063 3.937 1.00 86.25 86 LYS A O 1
ATOM 702 N N . ILE A 1 87 ? 7.557 9.701 3.506 1.00 83.25 87 ILE A N 1
ATOM 703 C CA . ILE A 1 87 ? 8.097 9.406 4.833 1.00 83.25 87 ILE A CA 1
ATOM 704 C C . ILE A 1 87 ? 7.886 10.634 5.719 1.00 83.25 87 ILE A C 1
ATOM 706 O O . ILE A 1 87 ? 8.366 11.730 5.423 1.00 83.25 87 ILE A O 1
ATOM 710 N N . LYS A 1 88 ? 7.125 10.468 6.803 1.00 77.25 88 LYS A N 1
ATOM 711 C CA . LYS A 1 88 ? 6.885 11.533 7.786 1.00 77.25 88 LYS A CA 1
ATOM 712 C C . LYS A 1 88 ? 7.978 11.508 8.849 1.00 77.25 88 LYS A C 1
ATOM 714 O O . LYS A 1 88 ? 8.212 10.458 9.435 1.00 77.25 88 LYS A O 1
ATOM 719 N N . LEU A 1 89 ? 8.567 12.667 9.150 1.00 69.12 89 LEU A N 1
ATOM 720 C CA . LEU A 1 89 ? 9.566 12.791 10.221 1.00 69.12 89 LEU A CA 1
ATOM 721 C C . LEU A 1 89 ? 8.924 12.671 11.617 1.00 69.12 89 LEU A C 1
ATOM 723 O O . LEU A 1 89 ? 9.516 12.118 12.534 1.00 69.12 89 LEU A O 1
ATOM 727 N N . PHE A 1 90 ? 7.679 13.141 11.756 1.00 58.31 90 PHE A N 1
ATOM 728 C CA . PHE A 1 90 ? 6.891 13.035 12.982 1.00 58.31 90 PHE A CA 1
ATOM 729 C C . PHE A 1 90 ? 5.504 12.469 12.664 1.00 58.31 90 PHE A C 1
ATOM 731 O O . PHE A 1 90 ? 4.739 13.054 11.893 1.00 58.31 90 PHE A O 1
ATOM 738 N N . GLY A 1 91 ? 5.157 11.327 13.257 1.00 56.31 91 GLY A N 1
ATOM 739 C CA . GLY A 1 91 ? 3.855 10.687 13.086 1.00 56.31 91 GLY A CA 1
ATOM 740 C C . GLY A 1 91 ? 3.222 10.354 14.431 1.00 56.31 91 GLY A C 1
ATOM 741 O O . GLY A 1 91 ? 3.677 9.449 15.120 1.00 56.31 91 GLY A O 1
ATOM 742 N N . LYS A 1 92 ? 2.120 11.029 14.792 1.00 53.94 92 LYS A N 1
ATOM 743 C CA . LYS A 1 92 ? 1.229 10.523 15.847 1.00 53.94 92 LYS A CA 1
ATOM 744 C C . LYS A 1 92 ? 0.570 9.240 15.330 1.00 53.94 92 LYS A C 1
ATOM 746 O O . LYS A 1 92 ? -0.436 9.288 14.618 1.00 53.94 92 LYS A O 1
ATOM 751 N N . ASN A 1 93 ? 1.118 8.085 15.701 1.00 57.75 93 ASN A N 1
ATOM 752 C CA . ASN A 1 93 ? 0.444 6.793 15.578 1.00 57.75 93 ASN A CA 1
ATOM 753 C C . ASN A 1 93 ? -0.695 6.722 16.604 1.00 57.75 93 ASN A C 1
ATOM 755 O O . ASN A 1 93 ? -0.624 6.004 17.595 1.00 57.75 93 ASN A O 1
ATOM 759 N N . SER A 1 94 ? -1.763 7.499 16.395 1.00 61.66 94 SER A N 1
ATOM 760 C CA . SER A 1 94 ? -2.971 7.366 17.206 1.00 61.66 94 SER A CA 1
ATOM 761 C C . SER A 1 94 ? -3.663 6.049 16.846 1.00 61.66 94 SER A C 1
ATOM 763 O O . SER A 1 94 ? -4.385 5.916 15.850 1.00 61.66 94 SER A O 1
ATOM 765 N N . THR A 1 95 ? -3.379 5.021 17.636 1.00 67.50 95 THR A N 1
ATOM 766 C CA . THR A 1 95 ? -4.094 3.748 17.596 1.00 67.50 95 THR A CA 1
ATOM 767 C C . THR A 1 95 ? -5.505 3.988 18.127 1.00 67.50 95 THR A C 1
ATOM 769 O O . THR A 1 95 ? -5.670 4.308 19.302 1.00 67.50 95 THR A O 1
ATOM 772 N N . ARG A 1 96 ? -6.544 3.841 17.289 1.00 78.19 96 ARG A N 1
ATOM 773 C CA . ARG A 1 96 ? -7.931 3.776 17.789 1.00 78.19 96 ARG A CA 1
ATOM 774 C C . ARG A 1 96 ? -8.342 2.323 17.970 1.00 78.19 96 ARG A C 1
ATOM 776 O O . ARG A 1 96 ? -8.031 1.467 17.139 1.00 78.19 96 ARG A O 1
ATOM 783 N N . ARG A 1 97 ? -9.058 2.060 19.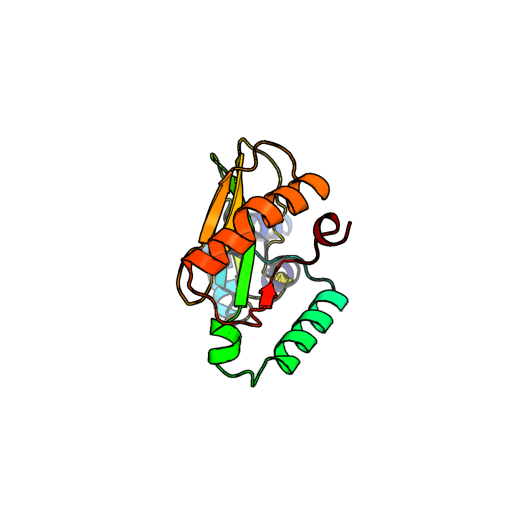062 1.00 85.38 97 ARG A N 1
ATOM 784 C CA . ARG A 1 97 ? -9.610 0.740 19.368 1.00 85.38 97 ARG A CA 1
ATOM 785 C C . ARG A 1 97 ? -11.042 0.628 18.853 1.00 85.38 97 ARG A C 1
ATOM 787 O O . ARG A 1 97 ? -11.783 1.605 18.856 1.00 85.38 97 ARG A O 1
ATOM 794 N N . VAL A 1 98 ? -11.413 -0.573 18.436 1.00 88.62 98 VAL A N 1
ATOM 795 C CA . VAL A 1 98 ? -12.767 -0.966 18.033 1.00 88.62 98 VAL A CA 1
ATOM 796 C C . VAL A 1 98 ? -13.158 -2.254 18.737 1.00 88.62 98 VAL A C 1
ATOM 798 O O . VAL A 1 98 ? -12.314 -3.110 19.001 1.00 88.62 98 VAL A O 1
ATOM 801 N N . TRP A 1 99 ? -14.441 -2.413 19.021 1.00 87.44 99 TRP A N 1
ATOM 802 C CA . TRP A 1 99 ? -15.014 -3.679 19.455 1.00 87.44 99 TRP A CA 1
ATOM 803 C C . TRP A 1 99 ? -15.409 -4.505 18.236 1.00 87.44 99 TRP A C 1
ATOM 805 O O . TRP A 1 99 ? -16.211 -4.053 17.419 1.00 87.44 99 TRP A O 1
ATOM 815 N N . ARG A 1 100 ? -14.851 -5.710 18.109 1.00 88.69 100 ARG A N 1
ATOM 816 C CA . ARG A 1 100 ? -15.167 -6.630 17.011 1.00 88.69 100 ARG A CA 1
ATOM 817 C C . ARG A 1 100 ? -15.143 -8.087 17.456 1.00 88.69 100 ARG A C 1
ATOM 819 O O . ARG A 1 100 ? -14.521 -8.432 18.463 1.00 88.69 100 ARG A O 1
ATOM 826 N N . THR A 1 101 ? -15.796 -8.931 16.670 1.00 87.81 101 THR A N 1
ATOM 827 C CA . THR A 1 101 ? -15.685 -10.389 16.738 1.00 87.81 101 THR A CA 1
ATOM 828 C C . THR A 1 101 ? -14.432 -10.876 15.993 1.00 87.81 101 THR A C 1
ATOM 830 O O . THR A 1 101 ? -13.731 -10.109 15.312 1.00 87.81 101 THR A O 1
ATOM 833 N N . LYS A 1 102 ? -14.108 -12.166 16.146 1.00 83.62 102 LYS A N 1
ATOM 834 C CA . LYS A 1 102 ? -13.026 -12.818 15.391 1.00 83.62 102 LYS A CA 1
ATOM 835 C C . LYS A 1 102 ? -13.323 -12.720 13.880 1.00 83.62 102 LYS A C 1
ATOM 837 O O . LYS A 1 102 ? -14.481 -12.676 13.486 1.00 83.62 102 LYS A O 1
ATOM 842 N N . ASN A 1 103 ? -12.281 -12.628 13.051 1.00 83.81 103 ASN A N 1
ATOM 843 C CA . ASN A 1 103 ? -12.345 -12.551 11.577 1.00 83.81 103 ASN A CA 1
ATOM 844 C C . ASN A 1 103 ? -13.015 -11.305 10.955 1.00 83.81 103 ASN A C 1
ATOM 846 O O . ASN A 1 103 ? -12.939 -11.117 9.749 1.00 83.81 103 ASN A O 1
ATOM 850 N N . ALA A 1 104 ? -13.573 -10.382 11.740 1.00 84.00 104 ALA A N 1
ATOM 851 C CA . ALA A 1 104 ? -14.183 -9.152 11.216 1.00 84.00 104 ALA A CA 1
ATOM 852 C C . ALA A 1 104 ? -13.181 -7.996 10.983 1.00 84.00 104 ALA A C 1
ATOM 854 O O . ALA A 1 104 ? -13.542 -6.825 11.025 1.00 84.00 104 ALA A O 1
ATOM 855 N N . GLU A 1 105 ? -11.891 -8.278 10.817 1.00 81.69 105 GLU A N 1
ATOM 856 C CA . GLU A 1 105 ? -10.845 -7.245 10.878 1.00 81.69 105 GLU A CA 1
ATOM 857 C C . GLU A 1 105 ? -10.769 -6.304 9.670 1.00 81.69 105 GLU A C 1
ATOM 859 O O . GLU A 1 105 ? -10.333 -5.165 9.831 1.00 81.69 105 GLU A O 1
ATOM 864 N N . LEU A 1 106 ? -11.186 -6.770 8.489 1.00 82.50 106 LEU A N 1
ATOM 865 C CA . LEU A 1 106 ? -11.200 -5.990 7.245 1.00 82.50 106 LEU A CA 1
ATOM 866 C C . LEU A 1 106 ? -12.568 -5.367 6.955 1.00 82.50 106 LEU A C 1
ATOM 868 O O . LEU A 1 106 ? -12.709 -4.607 6.001 1.00 82.50 106 LEU A O 1
ATOM 872 N N . HIS A 1 107 ? -13.586 -5.674 7.762 1.00 83.00 107 HIS A N 1
ATOM 873 C CA . HIS A 1 107 ? -14.920 -5.154 7.516 1.00 83.00 107 HIS A CA 1
ATOM 874 C C . HIS A 1 107 ? -14.932 -3.625 7.753 1.00 83.00 107 HIS A C 1
ATOM 876 O O . HIS A 1 107 ? -14.528 -3.191 8.838 1.00 83.00 107 HIS A O 1
ATOM 882 N N . PRO A 1 108 ? -15.447 -2.797 6.815 1.00 81.88 108 PRO A N 1
ATOM 883 C CA . PRO A 1 108 ? -15.306 -1.328 6.834 1.00 81.88 108 PRO A CA 1
ATOM 884 C C . PRO A 1 108 ? -15.739 -0.645 8.142 1.00 81.88 108 PRO A C 1
ATOM 886 O O . PRO A 1 108 ? -15.192 0.368 8.576 1.00 81.88 108 PRO A O 1
ATOM 889 N N . LYS A 1 109 ? -16.726 -1.238 8.815 1.00 83.50 109 LYS A N 1
ATOM 890 C CA . LYS A 1 109 ? -17.225 -0.824 10.134 1.00 83.50 109 LYS A CA 1
ATOM 891 C C . LYS A 1 109 ? -16.157 -0.828 11.244 1.00 83.50 109 LYS A C 1
ATOM 893 O O . LYS A 1 109 ? -16.238 -0.010 12.160 1.00 83.50 109 LYS A O 1
ATOM 898 N N . TYR A 1 110 ? -15.173 -1.725 11.174 1.00 84.50 110 TYR A N 1
ATOM 899 C CA . TYR A 1 110 ? -14.137 -1.926 12.198 1.00 84.50 110 TYR A CA 1
ATOM 900 C C . TYR A 1 110 ? -12.766 -1.378 11.790 1.00 84.50 110 TYR A C 1
ATOM 902 O O . TYR A 1 110 ? -11.788 -1.546 12.520 1.00 84.50 110 TYR A O 1
ATOM 910 N N . THR A 1 111 ? -12.682 -0.695 10.652 1.00 81.62 111 THR A N 1
ATOM 911 C CA . THR A 1 111 ? -11.449 -0.084 10.162 1.00 81.62 111 THR A CA 1
ATOM 912 C C . THR A 1 111 ? -11.455 1.433 10.372 1.00 81.62 111 THR A C 1
ATOM 914 O O . THR A 1 111 ? -12.487 2.058 10.647 1.00 81.62 111 THR A O 1
ATOM 917 N N . ILE A 1 112 ? -10.276 2.049 10.293 1.00 78.19 112 ILE A N 1
ATOM 918 C CA . ILE A 1 112 ? -10.114 3.508 10.261 1.00 78.19 112 ILE A CA 1
ATOM 919 C C . ILE A 1 112 ? -9.688 3.885 8.841 1.00 78.19 112 ILE A C 1
ATOM 921 O O . ILE A 1 112 ? -8.673 3.360 8.375 1.00 78.19 112 ILE A O 1
ATOM 925 N N . PRO A 1 113 ? -10.401 4.796 8.162 1.00 66.44 113 PRO A N 1
ATOM 926 C CA . PRO A 1 113 ? -9.925 5.328 6.897 1.00 66.44 113 PRO A CA 1
ATOM 927 C C . PRO A 1 113 ? -8.657 6.152 7.131 1.00 66.44 113 PRO A C 1
ATOM 929 O O . PRO A 1 113 ? -8.581 6.968 8.052 1.00 66.44 113 PRO A O 1
ATOM 932 N N . THR A 1 114 ? -7.642 5.940 6.303 1.00 65.44 114 THR A N 1
ATOM 933 C CA . THR A 1 114 ? -6.419 6.745 6.337 1.00 65.44 114 THR A CA 1
ATOM 934 C C . THR A 1 114 ? -6.526 7.933 5.399 1.00 65.44 114 THR A C 1
ATOM 936 O O . THR A 1 114 ? -6.729 7.749 4.203 1.00 65.44 114 THR A O 1
ATOM 939 N N . VAL A 1 115 ? -6.300 9.139 5.924 1.00 55.28 115 VAL A N 1
ATOM 940 C CA . VAL A 1 115 ? -6.085 10.355 5.127 1.00 55.28 115 VAL A CA 1
ATOM 941 C C . VAL A 1 115 ? -4.634 10.822 5.289 1.00 55.28 115 VAL A C 1
ATOM 943 O O . VAL A 1 115 ? -4.118 10.915 6.405 1.00 55.28 115 VAL A O 1
ATOM 946 N N . LYS A 1 116 ? -3.936 11.100 4.181 1.00 56.41 116 LYS A N 1
ATOM 947 C CA . LYS A 1 116 ? -2.519 11.513 4.179 1.00 56.41 116 LYS A CA 1
ATOM 948 C C . LYS A 1 116 ? -2.391 13.045 4.344 1.00 56.41 116 LYS A C 1
ATOM 950 O O . LYS A 1 116 ? -2.210 13.729 3.350 1.00 56.41 116 LYS A O 1
ATOM 955 N N . HIS A 1 117 ? -2.471 13.604 5.561 1.00 52.06 117 HIS A N 1
ATOM 956 C CA . HIS A 1 117 ? -2.316 15.068 5.774 1.00 52.06 117 HIS A CA 1
ATOM 957 C C . HIS A 1 117 ? -1.300 15.424 6.885 1.00 52.06 117 HIS A C 1
ATOM 959 O O . HIS A 1 117 ? -1.160 14.671 7.852 1.00 52.06 117 HIS A O 1
ATOM 965 N N . GLY A 1 118 ? -0.587 16.551 6.716 1.00 56.75 118 GLY A N 1
ATOM 966 C CA . GLY A 1 118 ? 0.202 17.276 7.736 1.00 56.75 118 GLY A CA 1
ATOM 967 C C . GLY A 1 118 ? 1.618 16.760 8.069 1.00 56.75 118 GLY A C 1
ATOM 968 O O . GLY A 1 118 ? 1.815 15.552 8.245 1.00 56.75 118 GLY A O 1
ATOM 969 N N . GLY A 1 119 ? 2.574 17.698 8.206 1.00 63.47 119 GLY A N 1
ATOM 970 C CA . GLY A 1 119 ? 3.934 17.517 8.760 1.00 63.47 119 GLY A CA 1
ATOM 971 C C . GLY A 1 119 ? 5.099 17.702 7.766 1.00 63.47 119 GLY A C 1
ATOM 972 O O . GLY A 1 119 ? 4.907 17.569 6.556 1.00 63.47 119 GLY A O 1
ATOM 973 N N . ARG A 1 120 ? 6.324 17.950 8.276 1.00 69.50 120 ARG A N 1
ATOM 974 C CA . ARG A 1 120 ? 7.573 17.827 7.491 1.00 69.50 120 ARG A CA 1
ATOM 975 C C . ARG A 1 120 ? 7.703 16.381 7.002 1.00 69.50 120 ARG A C 1
ATOM 977 O O . ARG A 1 120 ? 7.616 15.440 7.797 1.00 69.50 120 ARG A O 1
ATOM 984 N N . ASN A 1 121 ? 7.849 16.207 5.695 1.00 76.81 121 ASN A N 1
ATOM 985 C CA . ASN A 1 121 ? 7.897 14.902 5.050 1.00 76.81 121 ASN A CA 1
ATOM 986 C C . ASN A 1 121 ? 8.914 14.904 3.905 1.00 76.81 121 ASN A C 1
ATOM 988 O O . ASN A 1 121 ? 9.176 15.953 3.323 1.00 76.81 121 ASN A O 1
ATOM 992 N N . ILE A 1 122 ? 9.477 13.733 3.614 1.00 86.31 122 ILE A N 1
ATOM 993 C CA . ILE A 1 122 ? 10.297 13.489 2.426 1.00 86.31 122 ILE A CA 1
ATOM 994 C C . ILE A 1 122 ? 9.458 12.641 1.474 1.00 86.31 122 ILE A C 1
ATOM 996 O O . ILE A 1 122 ? 8.884 11.633 1.892 1.00 86.31 122 ILE A O 1
ATOM 1000 N N . MET A 1 123 ? 9.366 13.067 0.217 1.00 89.69 123 MET A N 1
ATOM 1001 C CA . MET A 1 123 ? 8.760 12.288 -0.856 1.00 89.69 123 MET A CA 1
ATOM 1002 C C . MET A 1 123 ? 9.865 11.572 -1.628 1.00 89.69 123 MET A C 1
ATOM 1004 O O . MET A 1 123 ? 10.875 12.184 -1.982 1.00 89.69 123 MET A O 1
ATOM 1008 N N . LEU A 1 124 ? 9.686 10.277 -1.847 1.00 92.94 124 LEU A N 1
ATOM 1009 C CA . LEU A 1 124 ? 10.599 9.437 -2.606 1.00 92.94 124 LEU A CA 1
ATOM 1010 C C . LEU A 1 124 ? 9.813 8.756 -3.722 1.00 92.94 124 LEU A C 1
ATOM 1012 O O . LEU A 1 124 ? 8.719 8.260 -3.465 1.00 92.94 124 LEU A O 1
ATOM 1016 N N . TRP A 1 125 ? 10.388 8.710 -4.915 1.00 95.44 125 TRP A N 1
ATOM 1017 C CA . TRP A 1 125 ? 9.989 7.788 -5.971 1.00 95.44 125 TRP A CA 1
ATOM 1018 C C . TRP A 1 125 ? 10.976 6.629 -5.987 1.00 95.44 125 TRP A C 1
ATOM 1020 O O . TRP A 1 125 ? 12.181 6.849 -5.846 1.00 95.44 125 TRP A O 1
ATOM 1030 N N . GLY A 1 126 ? 10.495 5.407 -6.154 1.00 96.31 126 GLY A N 1
ATOM 1031 C CA . GLY A 1 126 ? 11.377 4.265 -6.333 1.00 96.31 126 GLY A CA 1
ATOM 1032 C C . GLY A 1 126 ? 10.736 3.175 -7.163 1.00 96.31 126 GLY A C 1
ATOM 1033 O O . GLY A 1 126 ? 9.515 3.121 -7.309 1.00 96.31 126 GLY A O 1
ATOM 1034 N N . CYS A 1 127 ? 11.577 2.288 -7.680 1.00 97.44 127 CYS A N 1
ATOM 1035 C CA . CYS A 1 127 ? 11.127 1.084 -8.360 1.00 97.44 127 CYS A CA 1
ATOM 1036 C C . CYS A 1 127 ? 11.900 -0.151 -7.891 1.00 97.44 127 CYS A C 1
ATOM 1038 O O . CYS A 1 127 ? 12.989 -0.035 -7.328 1.00 97.44 127 CYS A O 1
ATOM 1040 N N . PHE A 1 128 ? 11.335 -1.336 -8.096 1.00 97.62 128 PHE A N 1
ATOM 1041 C CA . PHE A 1 128 ? 11.980 -2.617 -7.809 1.00 97.62 128 PHE A CA 1
ATOM 1042 C C . PHE A 1 128 ? 11.384 -3.734 -8.675 1.00 97.62 128 PHE A C 1
ATOM 1044 O O . PHE A 1 128 ? 10.334 -3.572 -9.289 1.00 97.62 128 PHE A O 1
ATOM 1051 N N . SER A 1 129 ? 12.055 -4.880 -8.714 1.00 97.31 129 SER A N 1
ATOM 1052 C CA . SER A 1 129 ? 11.541 -6.120 -9.315 1.00 97.31 129 SER A CA 1
ATOM 1053 C C . SER A 1 129 ? 11.826 -7.300 -8.384 1.00 97.31 129 SER A C 1
ATOM 1055 O O . SER A 1 129 ? 12.478 -7.126 -7.349 1.00 97.31 129 SER A O 1
ATOM 1057 N N . ALA A 1 130 ? 11.431 -8.514 -8.773 1.00 96.38 130 ALA A N 1
ATOM 1058 C CA . ALA A 1 130 ? 11.839 -9.736 -8.069 1.00 96.38 130 ALA A CA 1
ATOM 1059 C C . ALA A 1 130 ? 13.372 -9.877 -7.945 1.00 96.38 130 ALA A C 1
ATOM 1061 O O . ALA A 1 130 ? 13.869 -10.509 -7.019 1.00 96.38 130 ALA A O 1
ATOM 1062 N N . LYS A 1 131 ? 14.137 -9.230 -8.837 1.00 95.94 131 LYS A N 1
ATOM 1063 C CA . LYS A 1 131 ? 15.608 -9.253 -8.849 1.00 95.94 131 LYS A CA 1
ATOM 1064 C C . LYS A 1 131 ? 16.254 -8.255 -7.888 1.00 95.94 131 LYS A C 1
ATOM 1066 O O . LYS A 1 131 ? 17.476 -8.243 -7.764 1.00 95.94 131 LYS A O 1
ATOM 1071 N N . GLY A 1 132 ? 15.461 -7.412 -7.228 1.00 96.75 132 GLY A N 1
ATOM 1072 C CA . GLY A 1 132 ? 15.940 -6.462 -6.230 1.00 96.75 132 GLY A CA 1
ATOM 1073 C C . GLY A 1 132 ? 15.511 -5.014 -6.480 1.00 96.75 132 GLY A C 1
ATOM 1074 O O . GLY A 1 132 ? 14.680 -4.734 -7.355 1.00 96.75 132 GLY A O 1
ATOM 1075 N N . PRO A 1 133 ? 16.058 -4.080 -5.681 1.00 97.62 133 PRO A N 1
ATOM 1076 C CA . PRO A 1 133 ? 15.713 -2.669 -5.753 1.00 97.62 133 PRO A CA 1
ATOM 1077 C C . PRO A 1 133 ? 16.300 -2.009 -7.004 1.00 97.62 133 PRO A C 1
ATOM 1079 O O . PRO A 1 133 ? 17.461 -2.213 -7.357 1.00 97.62 133 PRO A O 1
ATOM 1082 N N . GLY A 1 134 ? 15.487 -1.185 -7.656 1.00 96.38 134 GLY A N 1
ATOM 1083 C CA . GLY A 1 134 ? 15.932 -0.218 -8.648 1.00 96.38 134 GLY A CA 1
ATOM 1084 C C . GLY A 1 134 ? 16.384 1.084 -7.985 1.00 96.38 134 GLY A C 1
ATOM 1085 O O . GLY A 1 134 ? 16.751 1.130 -6.808 1.00 96.38 134 GLY A O 1
ATOM 1086 N N . ARG A 1 135 ? 16.362 2.176 -8.751 1.00 96.56 135 ARG A N 1
ATOM 1087 C CA . ARG A 1 135 ? 16.719 3.501 -8.233 1.00 96.56 135 ARG A CA 1
ATOM 1088 C C . ARG A 1 135 ? 15.671 4.031 -7.255 1.00 96.56 135 ARG A C 1
ATOM 1090 O O . ARG A 1 135 ? 14.478 3.780 -7.407 1.00 96.56 135 ARG A O 1
ATOM 1097 N N . LEU A 1 136 ? 16.144 4.819 -6.289 1.00 95.94 136 LEU A N 1
ATOM 1098 C CA . LEU A 1 136 ? 15.336 5.535 -5.304 1.00 95.94 136 LEU A CA 1
ATOM 1099 C C . LEU A 1 136 ? 15.709 7.020 -5.343 1.00 95.94 136 LEU A C 1
ATOM 1101 O O . LEU A 1 136 ? 16.850 7.385 -5.064 1.00 95.94 136 LEU A O 1
ATOM 1105 N N . ILE A 1 137 ? 14.749 7.869 -5.692 1.00 94.62 137 ILE A N 1
ATOM 1106 C CA . ILE A 1 137 ? 14.956 9.286 -5.989 1.00 94.62 137 ILE A CA 1
ATOM 1107 C C . ILE A 1 137 ? 14.150 10.140 -5.024 1.00 94.62 137 ILE A C 1
ATOM 1109 O O . ILE A 1 137 ? 12.955 9.932 -4.816 1.00 94.62 137 ILE A O 1
ATOM 1113 N N . ARG A 1 138 ? 14.805 11.144 -4.437 1.00 92.69 138 ARG A N 1
ATOM 1114 C CA . ARG A 1 138 ? 14.124 12.139 -3.613 1.00 92.69 138 ARG A CA 1
ATOM 1115 C C . ARG A 1 138 ? 13.437 13.172 -4.494 1.00 92.69 138 ARG A C 1
ATOM 1117 O O . ARG A 1 138 ? 14.098 13.935 -5.192 1.00 92.69 138 ARG A O 1
ATOM 1124 N N . VAL A 1 139 ? 12.124 13.272 -4.347 1.00 90.31 139 VAL A N 1
ATOM 1125 C CA . VAL A 1 139 ? 11.300 14.276 -5.016 1.00 90.31 139 VAL A CA 1
ATOM 1126 C C . VAL A 1 139 ? 11.243 15.503 -4.109 1.00 90.31 139 VAL A C 1
ATOM 1128 O O . VAL A 1 139 ? 10.727 15.446 -2.989 1.00 90.31 139 VAL A O 1
ATOM 1131 N N . LYS A 1 140 ? 11.874 16.597 -4.545 1.00 83.75 140 LYS A N 1
ATOM 1132 C CA . LYS A 1 140 ? 12.023 17.815 -3.730 1.00 83.75 140 LYS A CA 1
ATOM 1133 C C . LYS A 1 140 ? 10.722 18.611 -3.626 1.00 83.75 140 LYS A C 1
ATOM 1135 O O . LYS A 1 140 ? 10.457 19.193 -2.577 1.00 83.75 140 LYS A O 1
ATOM 1140 N N . GLU A 1 141 ? 9.918 18.594 -4.681 1.00 83.31 141 GLU A N 1
ATOM 1141 C CA . GLU A 1 141 ? 8.697 19.387 -4.804 1.00 83.31 141 GLU A CA 1
ATOM 1142 C C . GLU A 1 141 ? 7.455 18.502 -4.941 1.00 83.31 141 GLU A C 1
ATOM 1144 O O . GLU A 1 141 ? 7.519 17.272 -4.880 1.00 83.31 141 GLU A O 1
ATOM 1149 N N . ARG A 1 142 ? 6.283 19.124 -5.086 1.00 83.25 142 ARG A N 1
ATOM 1150 C CA . ARG A 1 142 ? 5.065 18.388 -5.417 1.00 83.25 142 ARG A CA 1
ATOM 1151 C C . ARG A 1 142 ? 5.182 17.895 -6.859 1.00 83.25 142 ARG A C 1
ATOM 1153 O O . ARG A 1 142 ? 5.134 18.703 -7.776 1.00 83.25 142 ARG A O 1
ATOM 1160 N N . MET A 1 143 ? 5.281 16.580 -7.030 1.00 85.50 143 MET A N 1
ATOM 1161 C CA . MET A 1 143 ? 5.362 15.952 -8.348 1.00 85.50 143 MET A CA 1
ATOM 1162 C C . MET A 1 143 ? 4.162 16.330 -9.229 1.00 85.50 143 MET A C 1
ATOM 1164 O O . MET A 1 143 ? 3.010 16.188 -8.808 1.00 85.50 143 MET A O 1
ATOM 1168 N N . ASN A 1 144 ? 4.451 16.784 -10.446 1.00 89.19 144 ASN A N 1
ATOM 1169 C CA . ASN A 1 144 ? 3.499 16.944 -11.545 1.00 89.19 144 ASN A CA 1
ATOM 1170 C C . ASN A 1 144 ? 3.808 15.915 -12.657 1.00 89.19 144 ASN A C 1
ATOM 1172 O O . ASN A 1 144 ? 4.772 15.160 -12.533 1.00 89.19 144 ASN A O 1
ATOM 1176 N N . GLY A 1 145 ? 2.995 15.871 -13.719 1.00 88.94 145 GLY A N 1
ATOM 1177 C CA . GLY A 1 145 ? 3.173 14.903 -14.814 1.00 88.94 145 GLY A CA 1
ATOM 1178 C C . GLY A 1 145 ? 4.518 15.041 -15.535 1.00 88.94 145 GLY A C 1
ATOM 1179 O O . GLY A 1 145 ? 5.226 14.056 -15.715 1.00 88.94 145 GLY A O 1
ATOM 1180 N N . ALA A 1 146 ? 4.952 16.269 -15.836 1.00 90.69 146 ALA A N 1
ATOM 1181 C CA . ALA A 1 146 ? 6.241 16.515 -16.492 1.00 90.69 146 ALA A CA 1
ATOM 1182 C C . ALA A 1 146 ? 7.432 15.995 -15.664 1.00 90.69 146 ALA A C 1
ATOM 1184 O O . ALA A 1 146 ? 8.282 15.275 -16.183 1.00 90.69 146 ALA A O 1
ATOM 1185 N N . MET A 1 147 ? 7.449 16.285 -14.359 1.00 90.69 147 MET A N 1
ATOM 1186 C CA . MET A 1 147 ? 8.461 15.758 -13.437 1.00 90.69 147 MET A CA 1
ATOM 1187 C C . MET A 1 147 ? 8.400 14.233 -13.332 1.00 90.69 147 MET A C 1
ATOM 1189 O O . MET A 1 147 ? 9.428 13.585 -13.172 1.00 90.69 147 MET A O 1
ATOM 1193 N N . TYR A 1 148 ? 7.202 13.644 -13.387 1.00 91.69 148 TYR A N 1
ATOM 1194 C CA . TYR A 1 148 ? 7.054 12.193 -13.381 1.00 91.69 148 TYR A CA 1
ATOM 1195 C C . TYR A 1 148 ? 7.674 11.572 -14.639 1.00 91.69 148 TYR A C 1
ATOM 1197 O O . TYR A 1 148 ? 8.470 10.641 -14.528 1.00 91.69 148 TYR A O 1
ATOM 1205 N N . HIS A 1 149 ? 7.396 12.132 -15.819 1.00 90.75 149 HIS A N 1
ATOM 1206 C CA . HIS A 1 149 ? 8.011 11.702 -17.076 1.00 90.75 149 HIS A CA 1
ATOM 1207 C C . HIS A 1 149 ? 9.537 11.828 -17.066 1.00 90.75 149 HIS A C 1
ATOM 1209 O O . HIS A 1 149 ? 10.217 10.913 -17.529 1.00 90.75 149 HIS A O 1
ATOM 1215 N N . GLU A 1 150 ? 10.072 12.911 -16.504 1.00 92.50 150 GLU A N 1
ATOM 1216 C CA . GLU A 1 150 ? 11.513 13.107 -16.315 1.00 92.50 150 GLU A CA 1
ATOM 1217 C C . GLU A 1 150 ? 12.107 12.050 -15.371 1.00 92.50 150 GLU A C 1
ATOM 1219 O O . GLU A 1 150 ? 13.086 11.385 -15.703 1.00 92.50 150 GLU A O 1
ATOM 1224 N N . ILE A 1 151 ? 11.465 11.790 -14.227 1.00 92.44 151 ILE A N 1
ATOM 1225 C CA . ILE A 1 151 ? 11.912 10.741 -13.303 1.00 92.44 151 ILE A CA 1
ATOM 1226 C C . ILE A 1 151 ? 11.922 9.375 -13.996 1.00 92.44 151 ILE A C 1
ATOM 1228 O O . ILE A 1 151 ? 12.890 8.626 -13.838 1.00 92.44 151 ILE A O 1
ATOM 1232 N N . LEU A 1 152 ? 10.886 9.043 -14.772 1.00 92.94 152 LEU A N 1
ATOM 1233 C CA . LEU A 1 152 ? 10.838 7.785 -15.513 1.00 92.94 152 LEU A CA 1
ATOM 1234 C C . LEU A 1 152 ? 11.934 7.712 -16.580 1.00 92.94 152 LEU A C 1
ATOM 1236 O O . LEU A 1 152 ? 12.631 6.697 -16.651 1.00 92.94 152 LEU A O 1
ATOM 1240 N N . SER A 1 153 ? 12.123 8.760 -17.383 1.00 91.31 153 SER A N 1
ATOM 1241 C CA . SER A 1 153 ? 13.121 8.762 -18.458 1.00 91.31 153 SER A CA 1
ATOM 1242 C C . SER A 1 153 ? 14.542 8.612 -17.907 1.00 91.31 153 SER A C 1
ATOM 1244 O O . SER A 1 153 ? 15.325 7.807 -18.419 1.00 91.31 153 SER A O 1
ATOM 1246 N N . GLU A 1 154 ? 14.847 9.294 -16.803 1.00 94.38 154 GLU A N 1
ATOM 1247 C CA . GLU A 1 154 ? 16.168 9.281 -16.180 1.00 94.38 154 GLU A CA 1
ATOM 1248 C C . GLU A 1 154 ? 16.442 8.036 -15.330 1.00 94.38 154 GLU A C 1
ATOM 1250 O O . GLU A 1 154 ? 17.606 7.691 -15.108 1.00 94.38 154 GLU A O 1
ATOM 1255 N N . ASN A 1 155 ? 15.407 7.359 -14.811 1.00 95.25 155 ASN A N 1
ATOM 1256 C CA . ASN A 1 155 ? 15.601 6.341 -13.772 1.00 95.25 155 ASN A CA 1
ATOM 1257 C C . ASN A 1 155 ? 15.001 4.971 -14.076 1.00 95.25 155 ASN A C 1
ATOM 1259 O O . ASN A 1 155 ? 15.568 3.979 -13.609 1.00 95.25 155 ASN A O 1
ATOM 1263 N N . LEU A 1 156 ? 13.929 4.865 -14.865 1.00 94.50 156 LEU A N 1
ATOM 1264 C CA . LEU A 1 156 ? 13.296 3.574 -15.149 1.00 94.50 156 LEU A CA 1
ATOM 1265 C C . LEU A 1 156 ? 14.201 2.688 -16.011 1.00 94.50 156 LEU A C 1
ATOM 1267 O O . LEU A 1 156 ? 14.530 1.570 -15.613 1.00 94.50 156 LEU A O 1
ATOM 1271 N N . LEU A 1 157 ? 14.665 3.196 -17.159 1.00 93.50 157 LEU A N 1
ATOM 1272 C CA . LEU A 1 157 ? 15.516 2.419 -18.067 1.00 93.50 157 LEU A CA 1
ATOM 1273 C C . LEU A 1 157 ? 16.865 2.051 -17.431 1.00 93.50 157 LEU A C 1
ATOM 1275 O O . LEU A 1 157 ? 17.266 0.888 -17.546 1.00 93.50 157 LEU A O 1
ATOM 1279 N N . PRO A 1 158 ? 17.565 2.957 -16.717 1.00 95.62 158 PRO A N 1
ATOM 1280 C CA . PRO A 1 158 ? 18.762 2.568 -15.977 1.00 95.62 158 PRO A CA 1
ATOM 1281 C C . PRO A 1 158 ? 18.495 1.512 -14.902 1.00 95.62 158 PRO A C 1
ATOM 1283 O O . PRO A 1 158 ? 19.312 0.606 -14.746 1.00 95.62 158 PRO A O 1
ATOM 1286 N N . SER A 1 159 ? 17.354 1.575 -14.203 1.00 96.56 159 SER A N 1
ATOM 1287 C CA . SER A 1 159 ? 16.974 0.550 -13.219 1.00 96.56 159 SER A CA 1
ATOM 1288 C C . SER A 1 159 ? 16.731 -0.803 -13.885 1.00 96.56 159 SER A C 1
ATOM 1290 O O . SER A 1 159 ? 17.281 -1.805 -13.437 1.00 96.56 159 SER A O 1
ATOM 1292 N N . ALA A 1 160 ? 15.999 -0.840 -15.002 1.00 96.06 160 ALA A N 1
ATOM 1293 C CA . ALA A 1 160 ? 15.751 -2.067 -15.760 1.00 96.06 160 ALA A CA 1
ATOM 1294 C C . ALA A 1 160 ? 17.056 -2.727 -16.247 1.00 96.06 160 ALA A C 1
ATOM 1296 O O . ALA A 1 160 ? 17.207 -3.949 -16.175 1.00 96.06 160 ALA A O 1
ATOM 1297 N N . ARG A 1 161 ? 18.028 -1.920 -16.704 1.00 95.31 161 ARG A N 1
ATOM 1298 C CA . ARG A 1 161 ? 19.357 -2.405 -17.117 1.00 95.31 161 ARG A CA 1
ATOM 1299 C C . ARG A 1 161 ? 20.163 -2.936 -15.933 1.00 95.31 161 ARG A C 1
ATOM 1301 O O . ARG A 1 161 ? 20.717 -4.027 -16.035 1.00 95.31 161 ARG A O 1
ATOM 1308 N N . ALA A 1 162 ? 20.201 -2.203 -14.819 1.00 96.44 162 ALA A N 1
ATOM 1309 C CA . ALA A 1 162 ? 20.910 -2.625 -13.609 1.00 96.44 162 ALA A CA 1
ATOM 1310 C C . A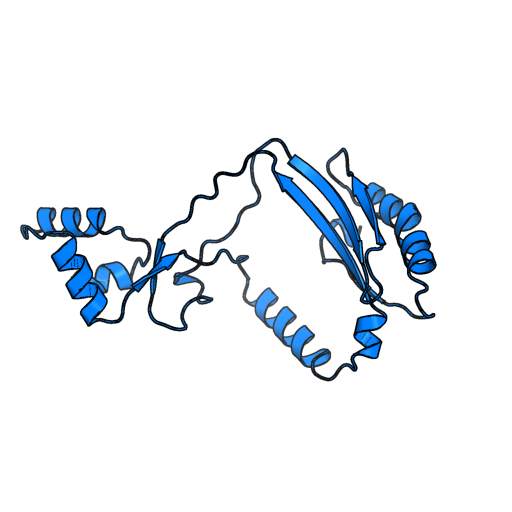LA A 1 162 ? 20.348 -3.939 -13.043 1.00 96.44 162 ALA A C 1
ATOM 1312 O O . ALA A 1 162 ? 21.107 -4.826 -12.661 1.00 96.44 162 ALA A O 1
ATOM 1313 N N . LEU A 1 163 ? 19.023 -4.099 -13.087 1.00 96.31 163 LEU A N 1
ATOM 1314 C CA . LEU A 1 163 ? 18.314 -5.316 -12.690 1.00 96.31 163 LEU A CA 1
ATOM 1315 C C . LEU A 1 163 ? 18.409 -6.445 -13.731 1.00 96.31 163 LEU A C 1
ATOM 1317 O O . LEU A 1 163 ? 17.877 -7.528 -13.503 1.00 96.31 163 LEU A O 1
ATOM 1321 N N . LYS A 1 164 ? 19.072 -6.225 -14.877 1.00 96.06 164 LYS A N 1
ATOM 1322 C CA . LYS A 1 164 ? 19.188 -7.194 -15.982 1.00 96.06 164 LYS A CA 1
ATOM 1323 C C . LYS A 1 164 ? 17.819 -7.759 -16.390 1.00 96.06 164 LYS A C 1
ATOM 1325 O O . LYS A 1 164 ? 17.622 -8.978 -16.461 1.00 96.06 164 LYS A O 1
ATOM 1330 N N . MET A 1 165 ? 16.837 -6.878 -16.583 1.00 96.06 165 ME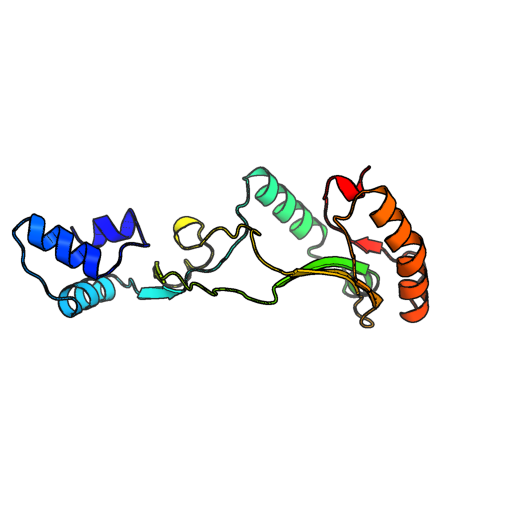T A N 1
ATOM 1331 C CA . MET A 1 165 ? 15.483 -7.265 -16.994 1.00 96.06 165 MET A CA 1
ATOM 1332 C C . MET A 1 165 ? 15.486 -7.892 -18.391 1.00 96.06 165 MET A C 1
ATOM 1334 O O . MET A 1 165 ? 16.258 -7.490 -19.264 1.00 96.06 165 MET A O 1
ATOM 1338 N N . LYS A 1 166 ? 14.636 -8.906 -18.596 1.00 92.31 166 LYS A N 1
ATOM 1339 C CA . LYS A 1 166 ? 14.481 -9.554 -19.906 1.00 92.31 166 LYS A CA 1
ATOM 1340 C C . LYS A 1 166 ? 13.755 -8.594 -20.850 1.00 92.31 166 LYS A C 1
ATOM 1342 O O . LYS A 1 166 ? 13.092 -7.665 -20.402 1.00 92.31 166 LYS A O 1
ATOM 1347 N N . ARG A 1 167 ? 13.865 -8.800 -22.166 1.00 90.75 167 ARG A N 1
ATOM 1348 C CA . ARG A 1 167 ? 13.037 -8.043 -23.122 1.00 90.75 167 ARG A CA 1
ATOM 1349 C C . ARG A 1 167 ? 11.550 -8.285 -22.826 1.00 90.75 167 ARG A C 1
ATOM 1351 O O . ARG A 1 167 ? 11.190 -9.371 -22.385 1.00 90.75 167 ARG A O 1
ATOM 1358 N N . GLY A 1 168 ? 10.717 -7.272 -23.064 1.00 92.06 168 GLY A N 1
ATOM 1359 C CA . GLY A 1 168 ? 9.277 -7.346 -22.793 1.00 92.06 168 GLY A CA 1
ATOM 1360 C C . GLY A 1 168 ? 8.905 -7.271 -21.309 1.00 92.06 168 GLY A C 1
ATOM 1361 O O . GLY A 1 168 ? 7.872 -7.806 -20.928 1.00 92.06 168 GLY A O 1
ATOM 1362 N N . TRP A 1 169 ? 9.746 -6.664 -20.462 1.00 94.88 169 TRP A N 1
ATOM 1363 C CA . TRP A 1 169 ? 9.377 -6.378 -19.073 1.00 94.88 169 TRP A CA 1
ATOM 1364 C C . TRP A 1 169 ? 8.168 -5.443 -19.004 1.00 94.88 169 TRP A C 1
ATOM 1366 O O . TRP A 1 169 ? 8.004 -4.552 -19.841 1.00 94.88 169 TRP A O 1
ATOM 1376 N N . VAL A 1 170 ? 7.327 -5.656 -17.994 1.00 96.06 170 VAL A N 1
ATOM 1377 C CA . VAL A 1 170 ? 6.106 -4.878 -17.772 1.00 96.06 170 VAL A CA 1
ATOM 1378 C C . VAL A 1 170 ? 6.392 -3.801 -16.739 1.00 96.06 170 VAL A C 1
ATOM 1380 O O . VAL A 1 170 ? 6.976 -4.068 -15.688 1.00 96.06 170 VAL A O 1
ATOM 1383 N N . PHE A 1 171 ? 5.986 -2.571 -17.034 1.00 95.69 171 PHE A N 1
ATOM 1384 C CA . PHE A 1 171 ? 6.032 -1.483 -16.069 1.00 95.69 171 PHE A CA 1
ATOM 1385 C C . PHE A 1 171 ? 4.718 -1.409 -15.300 1.00 95.69 171 PHE A C 1
ATOM 1387 O O . PHE A 1 171 ? 3.653 -1.340 -15.912 1.00 95.69 171 PHE A O 1
ATOM 1394 N N . GLN A 1 172 ? 4.792 -1.383 -13.972 1.00 95.75 172 GLN A N 1
ATOM 1395 C CA . GLN A 1 172 ? 3.638 -1.165 -13.116 1.00 95.75 172 GLN A CA 1
ATOM 1396 C C . GLN A 1 172 ? 3.780 0.157 -12.352 1.00 95.75 172 GLN A C 1
ATOM 1398 O O . GLN A 1 172 ? 4.789 0.429 -11.696 1.00 95.75 172 GLN A O 1
ATOM 1403 N N . HIS A 1 173 ? 2.723 0.960 -12.431 1.00 94.06 173 HIS A N 1
ATOM 1404 C CA . HIS A 1 173 ? 2.496 2.170 -11.647 1.00 94.06 173 HIS A CA 1
ATOM 1405 C C . HIS A 1 173 ? 1.009 2.283 -11.282 1.00 94.06 173 HIS A C 1
ATOM 1407 O O . HIS A 1 173 ? 0.181 1.522 -11.795 1.00 94.06 173 HIS A O 1
ATOM 1413 N N . ASP A 1 174 ? 0.661 3.175 -10.352 1.00 89.19 174 ASP A N 1
ATOM 1414 C CA . ASP A 1 174 ? -0.742 3.419 -10.009 1.00 89.19 174 ASP A CA 1
ATOM 1415 C C . ASP A 1 174 ? -1.451 4.301 -11.060 1.00 89.19 174 ASP A C 1
ATOM 1417 O O . ASP A 1 174 ? -0.829 4.835 -11.976 1.00 89.19 174 ASP A O 1
ATOM 1421 N N . ASN A 1 175 ? -2.770 4.450 -10.931 1.00 87.94 175 ASN A N 1
ATOM 1422 C CA . ASN A 1 175 ? -3.590 5.226 -11.868 1.00 87.94 175 ASN A CA 1
ATOM 1423 C C . ASN A 1 175 ? -3.751 6.698 -11.434 1.00 87.94 175 ASN A C 1
ATOM 1425 O O . ASN A 1 175 ? -4.831 7.270 -11.612 1.00 87.94 175 ASN A O 1
ATOM 1429 N N . ASP A 1 176 ? -2.750 7.306 -10.786 1.00 84.56 176 ASP A N 1
ATOM 1430 C CA . ASP A 1 176 ? -2.784 8.744 -10.499 1.00 84.56 176 ASP A CA 1
ATOM 1431 C C . ASP A 1 176 ? -2.898 9.534 -11.814 1.00 84.56 176 ASP A C 1
ATOM 1433 O O . ASP A 1 176 ? -2.297 9.189 -12.829 1.00 84.56 176 ASP A O 1
ATOM 1437 N N . HIS A 1 177 ? -3.677 10.617 -11.802 1.00 82.69 177 HIS A N 1
ATOM 1438 C CA . HIS A 1 177 ? -3.911 11.456 -12.977 1.00 82.69 177 HIS A CA 1
ATOM 1439 C C . HIS A 1 177 ? -2.596 11.936 -13.603 1.00 82.69 177 HIS A C 1
ATOM 1441 O O . HIS A 1 177 ? -2.478 11.985 -14.821 1.00 82.69 177 HIS A O 1
ATOM 1447 N N . LYS A 1 178 ? -1.582 12.212 -12.768 1.00 84.81 178 LYS A N 1
ATOM 1448 C CA . LYS A 1 178 ? -0.246 12.638 -13.212 1.00 84.81 178 LYS A CA 1
ATOM 1449 C C . LYS A 1 178 ? 0.525 11.576 -14.010 1.00 84.81 178 LYS A C 1
ATOM 1451 O O . LYS A 1 178 ? 1.549 11.903 -14.587 1.00 84.81 178 LYS A O 1
ATOM 1456 N N . HIS A 1 179 ? 0.076 10.320 -14.005 1.00 83.44 179 HIS A N 1
ATOM 1457 C CA . HIS A 1 179 ? 0.691 9.229 -14.769 1.00 83.44 179 HIS A CA 1
ATOM 1458 C C . HIS A 1 179 ? 0.098 9.089 -16.177 1.00 83.44 179 HIS A C 1
ATOM 1460 O O . HIS A 1 179 ? 0.628 8.328 -16.982 1.00 83.44 179 HIS A O 1
ATOM 1466 N N . ILE A 1 180 ? -1.008 9.791 -16.450 1.00 74.62 180 ILE A N 1
ATOM 1467 C CA . ILE A 1 180 ? -1.797 9.692 -17.687 1.00 74.62 180 ILE A CA 1
ATOM 1468 C C . ILE A 1 180 ? -1.753 11.017 -18.479 1.00 74.62 180 ILE A C 1
ATOM 1470 O O . ILE A 1 180 ? -2.153 11.050 -19.640 1.00 74.62 180 ILE A O 1
ATOM 1474 N N . THR A 1 181 ? -1.277 12.103 -17.858 1.00 61.91 181 THR A N 1
ATOM 1475 C CA . THR A 1 181 ? -1.127 13.448 -18.446 1.00 61.91 181 THR A CA 1
ATOM 1476 C C . THR A 1 181 ? 0.314 13.788 -18.756 1.00 61.91 181 THR A C 1
ATOM 1478 O O . THR A 1 181 ? 0.554 14.280 -19.875 1.00 61.91 181 THR A O 1
#

Sequence (181 aa):
MITRTVSKNPRTTRGELVNDLQRAGTKVTTPTISNTLRRQVLKSCSARRVPLLKPVHVQARLKFAREHLYDPEQDWENVIWSDETKIKLFGKNSTRRVWRTKNAELHPKYTIPTVKHGGRNIMLWGCFSAKGPGRLIRVKERMNGAMYHEILSENLLPSARALKMKRGWVFQHDNDHKHIT

InterPro domains:
  IPR002492 Transposase, Tc1-like [PF01498] (1-69)
  IPR036397 Ribonuclease H superfamily [G3DSA:3.30.420.10] (41-181)
  IPR052338 Transposase_5 [PTHR23022] (23-176)

Secondary structure (DSSP, 8-state):
-HHHHHHH-TT--HHHHHHHHHHTT----HHHHHHHHHTTT-EEEEPPEE----HHHHHHHHHHHHHTTT--HHHHHTEEEEEEEEEESS------EEEE-TT-TTSGGGSEE-----S-EEEEEEEEETTEEEEEEEE-S---HHHHHHHHHHHHHHHHHHTTPPTTPEEE----GGGT-

Radius of gyration: 23.44 Å; chains: 1; bounding box: 51×38×61 Å

Organism: Oncorhynchus tshawytscha (NCBI:txid74940)

Foldseek 3Di:
DLVVVCVVAQLDDLVNVQVVCVVVVHHDDSVVSVVVLVVVQKDWDFAAEDADDDPVNVVVVVVVCVVCVPPDVVLQQLEKEKDKDKAAPDDDPPGGIGIDHPPCRPPPSRHDYDDDDDHDIWIWIWIAGPLGTFDIDTDPDDDALVNVVVCCVVTVVNRCVVSVRDPPRHYDDDPPVSPVD

=== Feature glossary ===
Legend for the data blocks above and below:

— What the protein is —

The amino-acid sequence is the protein's primary structure: the linear order of residues from the N-terminus to the C-terminus, written in one-letter code. Everything else here — the 3D coordinates, the secondary structure, the domain annotations — is ultimately a consequence of this string.

Database cross-references. InterPro integrates a dozen domain/family signature databases into unified entries with residue-range hits. GO terms attach function/process/location labels with evidence codes. CATH codes position the fold in a four-level structural taxonomy. Organism is the NCBI-taxonomy species name.

— Where its atoms are —

The mmCIF block holds the 3D Cartesian coordinates of each backbone atom (N, Cα, C, O) in ångströms. mmCIF is the PDB's canonical archive format — a tagged-loop text representation of the atomic model.

The six renders are orthographic views along the three Cartesian axes in both directions. Representation (cartoon, sticks, or surface) and color scheme (sequence-rainbow or by-chain) vary across proteins so the training set covers all the common visualization conventions.

— Local backbone conformation —

Secondary structure is the local, repeating backbone conformation. DSSP classifies it into eight states by reading the hydrogen-bond network: three helix types (H, G, I), two β types (E, B), two non-regular types (T, S), and unstructured coil (-).

SS3 is a coarse helix/strand/coil call (letters a/b/c) made by the P-SEA algorithm from inter-Cα distances and dihedrals. It is less detailed than DSSP but needs only Cα positions.

Backbone dihedral angles. Every residue except chain termini has a φ (preceding-C → N → Cα → C) and a ψ (N → Cα → C → next-N). They are reported in degrees following the IUPAC sign convention. Secondary structure is essentially a statement about which (φ, ψ) basin each residue occupies.

— Global shape and packing —

The geometric summary reports three shape descriptors. Rg (radius of gyration) measures how spread out the Cα atoms are about their centre of mass; compact globular proteins have small Rg, elongated or unfolded ones large. Cα contacts (<8 Å, |i−j|>4) count long-range residue pairs in spatial proximity — high for tightly packed folds, near zero for rods or random coil. The bounding-box extents give the protein's footprint along x, y, z in Å.

Solvent accessibility: the surface area of each residue that a 1.4 Å water probe can touch, in Å². When only backbone atoms are present the absolute values are lower than full-atom SASA (side chains contribute most of the area) and are flagged as backbone-only.

Plot images: a contact map (which residues are close in 3D, as an N×N binary image), a Ramachandran scatter (backbone torsion angles, revealing secondary-structure composition at a glance), and — for AlphaFold structures — a PAE heatmap (pairwise prediction confidence).

— Structural neighborhood —

Foldseek's 3Di representation compresses backbone geometry into a per-residue letter drawn from a learned twenty-state alphabet. It captures the tertiary interaction pattern around each residue — which residues are packed against it in space, regardless of where they are in sequence.

Structural nearest neighbors (via Foldseek easy-search vs the PDB). Reported per hit: target PDB id, E-value, and alignment TM-score. A TM-score above ~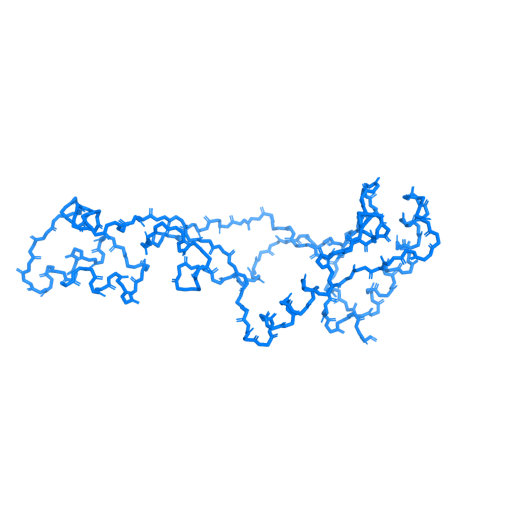0.5 is the conventional threshold for 'same fold'.

— Confidence and disorder —

pLDDT (predicted Local Distance Difference Test) is AlphaFold's per-residue confidence score, ranging from 0 to 100. Values above 90 indicate high confidence (typically well-packed cores); 70–90 is confident; 50–70 low confidence; below 50 usually means the region is disordered or the prediction is unreliable there. AlphaFold stores pLDDT in the mmCIF B-factor column.

For experimental (PDB) structures, the B-factor (temperature factor) quantifies the positional spread of each atom in the crystal — a combination of thermal vibration and static disorder — in units of Å². High B-factors mark flexible loops or poorly resolved regions; low B-factors mark the rigid, well-ordered core.

Predicted Aligned Error (PAE) is an AlphaFold confidence matrix: entry (i, j) is the expected error in the position of residue j, in ångströms, when the prediction is superimposed on the true structure at residue i. Low PAE within a block of residues means that block is internally rigid and well-predicted; high PAE between two blocks means their relative placement is uncertain even if each block individually is confident.